Protein AF-A0A2G5DYJ2-F1 (afdb_monomer)

Solvent-accessible surface area (backbone atoms only — not comparable to full-atom values): 11790 Å² total; per-residue (Å²): 132,69,62,58,62,41,47,51,29,55,71,41,91,49,65,67,53,17,51,52,22,52,50,52,52,51,52,42,43,75,75,38,49,70,65,39,55,38,51,32,24,48,47,43,41,39,82,92,48,57,69,68,34,26,54,44,26,51,53,54,49,47,59,63,61,47,49,98,44,69,73,55,24,53,53,33,47,54,56,57,67,72,48,55,70,68,60,53,48,56,33,50,50,29,47,32,39,52,78,65,40,40,97,14,69,93,32,61,77,45,51,66,47,58,63,48,70,55,88,84,61,62,68,70,60,52,38,53,49,40,50,51,47,46,73,45,56,88,74,38,61,76,38,59,71,34,65,70,52,31,53,49,49,55,51,43,38,56,59,39,42,68,44,93,50,68,70,40,18,50,41,20,47,52,33,50,52,50,47,53,69,76,46,48,92,74,38,72,92,47,47,67,60,54,49,55,52,52,54,47,54,62,54,58,61,57,67,75,72,72,77,82,126

pLDDT: mean 78.53, std 16.19, range [35.56, 96.25]

Structure (mmCIF, N/CA/C/O backbone):
data_AF-A0A2G5DYJ2-F1
#
_entry.id   AF-A0A2G5DYJ2-F1
#
loop_
_atom_site.group_PDB
_atom_site.id
_atom_site.type_symbol
_atom_site.label_atom_id
_atom_site.label_alt_id
_atom_site.label_comp_id
_atom_site.label_asym_id
_atom_site.label_entity_id
_atom_site.label_seq_id
_atom_site.pdbx_PDB_ins_code
_atom_site.Cartn_x
_atom_site.Cartn_y
_atom_site.Cartn_z
_atom_site.occupancy
_atom_site.B_iso_or_equiv
_atom_site.auth_seq_id
_atom_site.auth_comp_id
_atom_site.auth_asym_id
_atom_site.auth_atom_id
_atom_site.pdbx_PDB_model_num
ATOM 1 N N . MET A 1 1 ? -30.186 -1.468 8.834 1.00 54.91 1 MET A N 1
ATOM 2 C CA . MET A 1 1 ? -29.644 -1.233 10.187 1.00 54.91 1 MET A CA 1
ATOM 3 C C . MET A 1 1 ? -28.462 -0.293 10.022 1.00 54.91 1 MET A C 1
ATOM 5 O O . MET A 1 1 ? -27.591 -0.609 9.223 1.00 54.91 1 MET A O 1
ATOM 9 N N . GLU A 1 2 ? -28.477 0.888 10.640 1.00 78.94 2 GLU A N 1
ATOM 10 C CA . GLU A 1 2 ? -27.395 1.865 10.456 1.00 78.94 2 GLU A CA 1
ATOM 11 C C . GLU A 1 2 ? -26.196 1.472 11.333 1.00 78.94 2 GLU A C 1
ATOM 13 O O . GLU A 1 2 ? -26.275 1.525 12.560 1.00 78.94 2 GLU A O 1
ATOM 18 N N . ILE A 1 3 ? -25.095 1.045 10.707 1.00 88.38 3 ILE A N 1
ATOM 19 C CA . ILE A 1 3 ? -23.886 0.599 11.418 1.00 88.38 3 ILE A CA 1
ATOM 20 C C . ILE A 1 3 ? -23.281 1.726 12.273 1.00 88.38 3 ILE A C 1
ATOM 22 O O . ILE A 1 3 ? -22.752 1.453 13.346 1.00 88.38 3 ILE A O 1
ATOM 26 N N . THR A 1 4 ? -23.447 2.988 11.859 1.00 90.56 4 THR A N 1
ATOM 27 C CA . THR A 1 4 ? -22.976 4.186 12.570 1.00 90.56 4 THR A CA 1
ATOM 28 C C . THR A 1 4 ? -23.447 4.210 14.025 1.00 90.56 4 THR A C 1
ATOM 30 O O . THR A 1 4 ? -22.627 4.296 14.935 1.00 90.56 4 THR A O 1
ATOM 33 N N . GLN A 1 5 ? -24.758 4.088 14.269 1.00 90.06 5 GLN A N 1
ATOM 34 C CA . GLN A 1 5 ? -25.313 4.165 15.626 1.00 90.06 5 GLN A CA 1
ATOM 35 C C . GLN A 1 5 ? -24.849 3.002 16.497 1.00 90.06 5 GLN A C 1
ATOM 37 O O . GLN A 1 5 ? -24.500 3.201 17.657 1.00 90.06 5 GLN A O 1
ATOM 42 N N . ILE A 1 6 ? -24.796 1.796 15.927 1.00 90.69 6 ILE A N 1
ATOM 43 C CA . ILE A 1 6 ? -24.342 0.605 16.647 1.00 90.69 6 ILE A CA 1
ATOM 44 C C . ILE A 1 6 ? -22.894 0.784 17.092 1.00 90.69 6 ILE A C 1
ATOM 46 O O . ILE A 1 6 ? -22.590 0.540 18.253 1.00 90.69 6 ILE A O 1
ATOM 50 N N . LEU A 1 7 ? -22.019 1.261 16.204 1.00 90.62 7 LEU A N 1
ATOM 51 C CA . LEU A 1 7 ? -20.622 1.523 16.539 1.00 90.62 7 LEU A CA 1
ATOM 52 C C . LEU A 1 7 ? -20.511 2.580 17.643 1.00 90.62 7 LEU A C 1
ATOM 54 O O . LEU A 1 7 ? -19.813 2.358 18.626 1.00 90.62 7 LEU A O 1
ATOM 58 N N . LEU A 1 8 ? -21.242 3.692 17.546 1.00 89.69 8 LEU A N 1
ATOM 59 C CA . LEU A 1 8 ? -21.217 4.724 18.588 1.00 89.69 8 LEU A CA 1
ATOM 60 C C . LEU A 1 8 ? -21.690 4.192 19.952 1.00 89.69 8 LEU A C 1
ATOM 62 O O . LEU A 1 8 ? -21.098 4.525 20.977 1.00 89.69 8 LEU A O 1
ATOM 66 N N . PHE A 1 9 ? -22.695 3.315 19.976 1.00 91.94 9 PHE A N 1
ATOM 67 C CA . PHE A 1 9 ? -23.196 2.709 21.211 1.00 91.94 9 PHE A CA 1
ATOM 68 C C . PHE A 1 9 ? -22.229 1.719 21.868 1.00 91.94 9 PHE A C 1
ATOM 70 O O . PHE A 1 9 ? -22.314 1.536 23.081 1.00 91.94 9 PHE A O 1
ATOM 77 N N . VAL A 1 10 ? -21.261 1.155 21.137 1.00 88.75 10 VAL A N 1
ATOM 78 C CA . VAL A 1 10 ? -20.180 0.344 21.739 1.00 88.75 10 VAL A CA 1
ATOM 79 C C . VAL A 1 10 ? -19.311 1.173 22.697 1.00 88.75 10 VAL A C 1
ATOM 81 O O . VAL A 1 10 ? -18.679 0.616 23.585 1.00 88.75 10 VAL A O 1
ATOM 84 N N . GLN A 1 11 ? -19.294 2.503 22.563 1.00 88.38 11 GLN A N 1
ATOM 85 C CA . GLN A 1 11 ? -18.575 3.405 23.475 1.00 88.38 11 GLN A CA 1
ATOM 86 C C . GLN A 1 11 ? -19.475 4.019 24.561 1.00 88.38 11 GLN A C 1
ATOM 88 O O . GLN A 1 11 ? -19.043 4.925 25.272 1.00 88.38 11 GLN A O 1
ATOM 93 N N . SER A 1 12 ? -20.729 3.571 24.686 1.00 90.69 12 SER A N 1
ATOM 94 C CA . SER A 1 12 ? -21.658 4.101 25.687 1.00 90.69 12 SER A CA 1
ATOM 95 C C . SER A 1 12 ? -21.143 3.874 27.111 1.00 90.69 12 SER A C 1
ATOM 97 O O . SER A 1 12 ? -20.649 2.799 27.437 1.00 90.69 12 SER A O 1
ATOM 99 N N . ALA A 1 13 ? -21.328 4.865 27.987 1.00 88.69 13 ALA A N 1
ATOM 100 C CA . ALA A 1 13 ? -21.082 4.709 29.423 1.00 88.69 13 ALA A CA 1
ATOM 101 C C . ALA A 1 13 ? -22.137 3.816 30.110 1.00 88.69 13 ALA A C 1
ATOM 103 O O . ALA A 1 13 ? -21.903 3.311 31.207 1.00 88.69 13 ALA A O 1
ATOM 104 N N . ASP A 1 14 ? -23.300 3.626 29.475 1.00 94.69 14 ASP A N 1
ATOM 105 C CA . ASP A 1 14 ? -24.326 2.685 29.926 1.00 94.69 14 ASP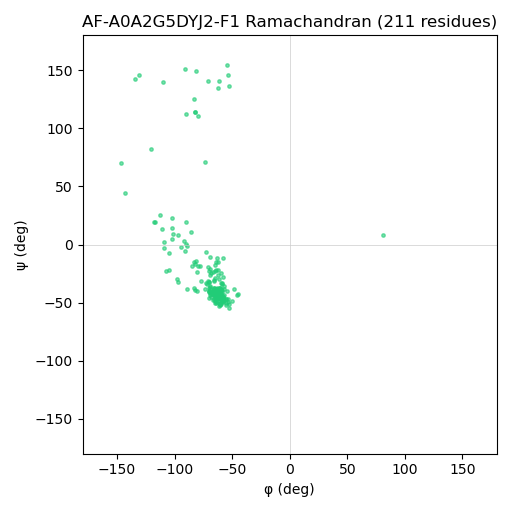 A CA 1
ATOM 106 C C . ASP A 1 14 ? -23.981 1.268 29.450 1.00 94.69 14 ASP A C 1
ATOM 108 O O . ASP A 1 14 ? -24.024 0.968 28.250 1.00 94.69 14 ASP A O 1
ATOM 112 N N . ALA A 1 15 ? -23.685 0.391 30.412 1.00 92.19 15 ALA A N 1
ATOM 113 C CA . ALA A 1 15 ? -23.312 -0.996 30.166 1.00 92.19 15 ALA A CA 1
ATOM 114 C C . ALA A 1 15 ? -24.387 -1.786 29.400 1.00 92.19 15 ALA A C 1
ATOM 116 O O . ALA A 1 15 ? -24.047 -2.633 28.578 1.00 92.19 15 ALA A O 1
ATOM 117 N N . ASN A 1 16 ? -25.678 -1.506 29.608 1.00 94.19 16 ASN A N 1
ATOM 118 C CA . ASN A 1 16 ? -26.748 -2.197 28.885 1.00 94.19 16 ASN A CA 1
ATOM 119 C C . ASN A 1 16 ? -26.752 -1.795 27.408 1.00 94.19 16 ASN A C 1
ATOM 121 O O . ASN A 1 16 ? -26.903 -2.643 26.530 1.00 94.19 16 ASN A O 1
ATOM 125 N N . VAL A 1 17 ? -26.553 -0.505 27.124 1.00 93.31 17 VAL A N 1
ATOM 126 C CA . VAL A 1 17 ? -26.465 0.012 25.750 1.00 93.31 17 VAL A CA 1
ATOM 127 C C . VAL A 1 17 ? -25.240 -0.561 25.039 1.00 93.31 17 VAL A 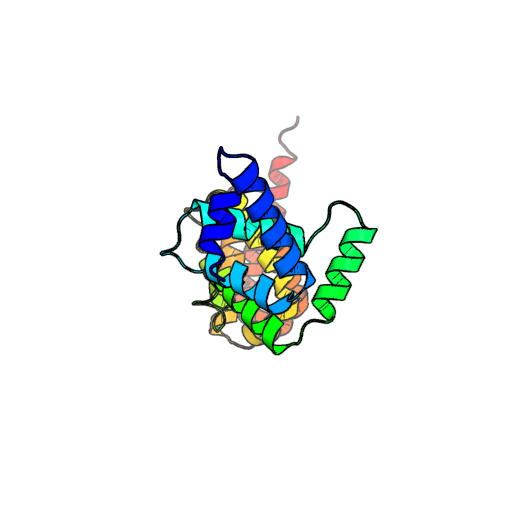C 1
ATOM 129 O O . VAL A 1 17 ? -25.365 -1.028 23.906 1.00 93.31 17 VAL A O 1
ATOM 132 N N . GLN A 1 18 ? -24.090 -0.605 25.718 1.00 92.38 18 GLN A N 1
ATOM 133 C CA . GLN A 1 18 ? -22.868 -1.203 25.184 1.00 92.38 18 GLN A CA 1
ATOM 134 C C . GLN A 1 18 ? -23.055 -2.694 24.863 1.00 92.38 18 GLN A C 1
ATOM 136 O O . GLN A 1 18 ? -22.781 -3.120 23.742 1.00 92.38 18 GLN A O 1
ATOM 141 N N . ILE A 1 19 ? -23.564 -3.489 25.810 1.00 92.62 19 ILE A N 1
ATOM 142 C CA . ILE A 1 19 ? -23.763 -4.937 25.626 1.00 92.62 19 ILE A CA 1
ATOM 143 C C . ILE A 1 19 ? -24.755 -5.217 24.491 1.00 92.62 19 ILE A C 1
ATOM 145 O O . ILE A 1 19 ? -24.530 -6.111 23.669 1.00 92.62 19 ILE A O 1
ATOM 149 N N . ASN A 1 20 ? -25.837 -4.439 24.404 1.00 93.75 20 ASN A N 1
ATOM 150 C CA . ASN A 1 20 ? -26.804 -4.556 23.315 1.00 93.75 20 ASN A CA 1
ATOM 151 C C . ASN A 1 20 ? -26.159 -4.233 21.959 1.00 93.75 20 ASN A C 1
ATOM 153 O O . ASN A 1 20 ? -26.385 -4.949 20.984 1.00 93.75 20 ASN A O 1
ATOM 157 N N . ALA A 1 21 ? -25.320 -3.196 21.891 1.00 92.06 21 ALA A N 1
ATOM 158 C CA . ALA A 1 21 ? -24.592 -2.841 20.678 1.00 92.06 21 ALA A CA 1
ATOM 159 C C . ALA A 1 21 ? -23.600 -3.936 20.253 1.00 92.06 21 ALA A C 1
ATOM 161 O O . ALA A 1 21 ? -23.599 -4.346 19.093 1.00 92.06 21 ALA A O 1
ATOM 162 N N . GLU A 1 22 ? -22.817 -4.476 21.188 1.00 91.50 22 GLU A N 1
ATOM 163 C CA . GLU A 1 22 ? -21.893 -5.588 20.929 1.00 91.50 22 GLU A CA 1
ATOM 164 C C . GLU A 1 22 ? -22.626 -6.853 20.455 1.00 91.50 22 GLU A C 1
ATOM 166 O O . GLU A 1 22 ? -22.159 -7.550 19.549 1.00 91.50 22 GLU A O 1
ATOM 171 N N . THR A 1 23 ? -23.799 -7.132 21.030 1.00 93.31 23 THR A N 1
ATOM 172 C CA . THR A 1 23 ? -24.655 -8.254 20.623 1.00 93.31 23 THR A CA 1
ATOM 173 C C . THR A 1 23 ? -25.177 -8.057 19.202 1.00 93.31 23 THR A C 1
ATOM 175 O O . THR A 1 23 ? -25.086 -8.975 18.387 1.00 93.31 23 THR A O 1
ATOM 178 N N . ASN A 1 24 ? -25.637 -6.850 18.866 1.00 92.56 24 ASN A N 1
ATOM 179 C CA . ASN A 1 24 ? -26.094 -6.518 17.517 1.00 92.56 24 ASN A CA 1
ATOM 180 C C . ASN A 1 24 ? -24.973 -6.649 16.474 1.00 92.56 24 ASN A C 1
ATOM 182 O O . ASN A 1 24 ? -25.227 -7.146 15.377 1.00 92.56 24 ASN A O 1
ATOM 186 N N . ILE A 1 25 ? -23.732 -6.261 16.809 1.00 92.38 25 ILE A N 1
ATOM 187 C CA . ILE A 1 25 ? -22.566 -6.453 15.927 1.00 92.38 25 ILE A CA 1
ATOM 188 C C . ILE A 1 25 ? -22.341 -7.938 15.647 1.00 92.38 25 ILE A C 1
ATOM 190 O O . ILE A 1 25 ? -22.246 -8.326 14.483 1.00 92.38 25 ILE A O 1
ATOM 194 N N . LYS A 1 26 ? -22.285 -8.770 16.696 1.00 91.25 26 LYS A N 1
ATOM 195 C CA . LYS A 1 26 ? -22.074 -10.219 16.547 1.00 91.25 26 LYS A CA 1
ATOM 196 C C . LYS A 1 26 ? -23.190 -10.865 15.737 1.00 91.25 26 LYS A C 1
ATOM 198 O O . LYS A 1 26 ? -22.919 -11.600 14.797 1.00 91.25 26 LYS A O 1
ATOM 203 N N . GLN A 1 27 ? -24.440 -10.525 16.042 1.00 92.62 27 GLN A N 1
ATOM 204 C CA . GLN A 1 27 ? -25.587 -11.051 15.316 1.00 92.62 27 GLN A CA 1
ATOM 205 C C . GLN A 1 27 ? -25.543 -10.667 13.830 1.00 92.62 27 GLN A C 1
ATOM 207 O O . GLN A 1 27 ? -25.817 -11.508 12.975 1.00 92.62 27 GLN A O 1
ATOM 212 N N . PHE A 1 28 ? -25.186 -9.422 13.503 1.00 92.50 28 PHE A N 1
ATOM 213 C CA . PHE A 1 28 ? -25.090 -8.994 12.109 1.00 92.50 28 PHE A CA 1
ATOM 214 C C . PHE A 1 28 ? -23.953 -9.719 11.372 1.00 92.50 28 PHE A C 1
ATOM 216 O O . PHE A 1 28 ? -24.158 -10.192 10.253 1.00 92.50 28 PHE A O 1
ATOM 223 N N . GLN A 1 29 ? -22.797 -9.873 12.023 1.00 90.38 29 GLN A N 1
ATOM 224 C CA . GLN A 1 29 ? -21.666 -10.635 11.497 1.00 90.38 29 GLN A CA 1
ATOM 225 C C . GLN A 1 29 ? -22.041 -12.097 11.207 1.00 90.38 29 GLN A C 1
ATOM 227 O O . GLN A 1 29 ? -21.766 -12.590 10.114 1.00 90.38 29 GLN A O 1
ATOM 232 N N . ASP A 1 30 ? -22.685 -12.771 12.162 1.00 88.62 30 ASP A N 1
ATOM 233 C CA . ASP A 1 30 ? -23.007 -14.199 12.073 1.00 88.62 30 ASP A CA 1
ATOM 234 C C . ASP A 1 30 ? -24.123 -14.487 11.058 1.00 88.62 30 ASP A C 1
ATOM 236 O O . ASP A 1 30 ? -24.109 -15.522 10.392 1.00 88.62 30 ASP A O 1
ATOM 240 N N . GLN A 1 31 ? -25.091 -13.574 10.915 1.00 88.31 31 GLN A N 1
ATOM 241 C CA . GLN A 1 31 ? -26.217 -13.748 9.994 1.00 88.31 31 GLN A CA 1
ATOM 242 C C . GLN A 1 31 ? -25.876 -13.351 8.557 1.00 88.31 31 GLN A C 1
ATOM 244 O O . GLN A 1 31 ? -26.369 -13.974 7.621 1.00 88.31 31 GLN A O 1
ATOM 249 N N . ASN A 1 32 ? -25.086 -12.290 8.367 1.00 86.50 32 ASN A N 1
ATOM 250 C CA . ASN A 1 32 ? -24.889 -11.664 7.060 1.00 86.50 32 ASN A CA 1
ATOM 251 C C . ASN A 1 32 ? -23.469 -11.101 6.916 1.00 86.50 32 ASN A C 1
ATOM 253 O O . ASN A 1 32 ? -23.271 -9.887 6.838 1.00 86.50 32 ASN A O 1
ATOM 257 N N . LEU A 1 33 ? -22.479 -11.990 6.824 1.00 87.69 33 LEU A N 1
ATOM 258 C CA . LEU A 1 33 ? -21.067 -11.607 6.783 1.00 87.69 33 LEU A CA 1
ATOM 259 C C . LEU A 1 33 ? -20.693 -10.661 5.613 1.00 87.69 33 LEU A C 1
ATOM 261 O O . LEU A 1 33 ? -20.024 -9.658 5.869 1.00 87.69 33 LEU A O 1
ATOM 265 N N . PRO A 1 34 ? -21.122 -10.878 4.346 1.00 89.06 34 PRO A N 1
ATOM 266 C CA . PRO A 1 34 ? -20.773 -9.949 3.266 1.00 89.06 34 PRO A CA 1
ATOM 267 C C . PRO A 1 34 ? -21.415 -8.556 3.416 1.00 89.06 34 PRO A C 1
ATOM 269 O O . PRO A 1 34 ? -20.680 -7.569 3.333 1.00 89.06 34 PRO A O 1
ATOM 272 N N . PRO A 1 35 ? -22.731 -8.419 3.698 1.00 91.00 35 PRO A N 1
ATOM 273 C CA . PRO A 1 35 ? -23.326 -7.116 4.007 1.00 91.00 35 PRO A CA 1
ATOM 274 C C . PRO A 1 35 ? -22.716 -6.437 5.239 1.00 91.00 35 PRO A C 1
ATOM 276 O O . PRO A 1 35 ? -22.602 -5.210 5.259 1.00 91.00 35 PRO A O 1
ATOM 279 N N . PHE A 1 36 ? -22.299 -7.209 6.246 1.00 92.56 36 PHE A N 1
ATOM 280 C CA . PHE A 1 36 ? -21.601 -6.696 7.423 1.00 92.56 36 PHE A CA 1
ATOM 281 C C . PHE A 1 36 ? -20.266 -6.037 7.044 1.00 92.56 36 PHE A C 1
ATOM 283 O O . PHE A 1 36 ? -20.061 -4.858 7.339 1.00 92.56 36 PHE A O 1
ATOM 290 N N . HIS A 1 37 ? -19.398 -6.742 6.308 1.00 88.62 37 HIS A N 1
ATOM 291 C CA . HIS A 1 37 ? -18.131 -6.183 5.820 1.00 88.62 37 HIS A CA 1
ATOM 292 C C . HIS A 1 37 ? -18.340 -4.971 4.904 1.00 88.62 37 HIS A C 1
ATOM 294 O O . HIS A 1 37 ? -17.628 -3.973 5.032 1.00 88.62 37 HIS A O 1
ATOM 300 N N . TYR A 1 38 ? -19.332 -5.026 4.010 1.00 89.56 38 TYR A N 1
ATOM 301 C CA . TYR A 1 38 ? -19.687 -3.897 3.151 1.00 89.56 38 TYR A CA 1
ATOM 302 C C . TYR A 1 38 ? -20.100 -2.670 3.971 1.00 89.56 38 TYR A C 1
ATOM 304 O O . TYR A 1 38 ? -19.563 -1.587 3.756 1.00 89.56 38 TYR A O 1
ATOM 312 N N . SER A 1 39 ? -20.981 -2.838 4.962 1.00 92.25 39 SER A N 1
ATOM 313 C CA . SER A 1 39 ? -21.455 -1.730 5.804 1.00 92.25 39 SER A CA 1
ATOM 314 C C . SER A 1 39 ? -20.311 -1.061 6.566 1.00 92.25 39 SER A C 1
ATOM 316 O O . SER A 1 39 ? -20.234 0.165 6.601 1.00 92.25 39 SER A O 1
ATOM 318 N N . LEU A 1 40 ? -19.391 -1.853 7.129 1.00 90.19 40 LEU A N 1
ATOM 319 C CA . LEU A 1 40 ? -18.202 -1.326 7.805 1.00 90.19 40 LEU A CA 1
ATOM 320 C C . LEU A 1 40 ? -17.275 -0.578 6.839 1.00 90.19 40 LEU A C 1
ATOM 322 O O . LEU A 1 40 ? -16.718 0.454 7.200 1.00 90.19 40 LEU A O 1
ATOM 326 N N . SER A 1 41 ? -17.133 -1.075 5.609 1.00 86.50 41 SER A N 1
ATOM 327 C CA . SER A 1 41 ? -16.282 -0.453 4.589 1.00 86.50 41 SER A CA 1
ATOM 328 C C . SER A 1 41 ? -16.869 0.871 4.089 1.00 86.50 41 SER A C 1
ATOM 330 O O . SER A 1 41 ? -16.136 1.846 3.946 1.00 86.50 41 SER A O 1
ATOM 332 N N . VAL A 1 42 ? -18.193 0.945 3.894 1.00 87.81 42 VAL A N 1
ATOM 333 C CA . VAL A 1 42 ? -18.896 2.200 3.571 1.00 87.81 42 VAL A CA 1
ATOM 334 C C . VAL A 1 42 ? -18.705 3.223 4.686 1.00 87.81 42 VAL A C 1
ATOM 336 O O . VAL A 1 42 ? -18.298 4.348 4.399 1.00 87.81 42 VAL A O 1
ATOM 339 N N . GLU A 1 43 ? -18.949 2.830 5.941 1.00 89.75 43 GLU A N 1
ATOM 340 C CA . GLU A 1 43 ? -18.779 3.705 7.107 1.00 89.75 43 GLU A CA 1
ATOM 341 C C . GLU A 1 43 ? -17.367 4.287 7.156 1.00 89.75 43 GLU A C 1
ATOM 343 O O . GLU A 1 43 ? -17.201 5.491 7.314 1.00 89.75 43 GLU A O 1
ATOM 348 N N . LEU A 1 44 ? -16.356 3.440 6.957 1.00 82.81 44 LEU A N 1
ATOM 349 C CA . LEU A 1 44 ? -14.952 3.825 6.998 1.00 82.81 44 LEU A CA 1
ATOM 350 C C . LEU A 1 44 ? -14.571 4.811 5.871 1.00 82.81 44 LEU A C 1
ATOM 352 O O . LEU A 1 44 ? -13.837 5.775 6.123 1.00 82.81 44 LEU A O 1
ATOM 356 N N . SER A 1 45 ? -15.104 4.586 4.664 1.00 79.94 45 SER A N 1
ATOM 357 C CA . SER A 1 45 ? -14.804 5.355 3.443 1.00 79.94 45 SER A CA 1
ATOM 358 C C . SER A 1 45 ? -15.555 6.681 3.303 1.00 79.94 45 SER A C 1
ATOM 360 O O . SER A 1 45 ? -15.191 7.496 2.462 1.00 79.94 45 SER A O 1
ATOM 362 N N . THR A 1 46 ? -16.602 6.908 4.099 1.00 82.62 46 THR A N 1
ATOM 363 C CA . THR A 1 46 ? -17.436 8.114 3.994 1.00 82.62 46 THR A CA 1
ATOM 364 C C . THR A 1 46 ? -16.880 9.213 4.895 1.00 82.62 46 THR A C 1
ATOM 366 O O . THR A 1 46 ? -16.931 9.099 6.119 1.00 82.62 46 THR A O 1
ATOM 369 N N . GLU A 1 47 ? -16.357 10.290 4.308 1.00 75.50 47 GLU A N 1
ATOM 370 C CA . GLU A 1 47 ? -15.695 11.368 5.060 1.00 75.50 47 GLU A CA 1
ATOM 371 C C . GLU A 1 47 ? -16.640 12.144 5.984 1.00 75.50 47 GLU A C 1
ATOM 373 O O . GLU A 1 47 ? -16.225 12.540 7.072 1.00 75.50 47 GLU A O 1
ATOM 378 N N . ASP A 1 48 ? -17.916 12.256 5.606 1.00 81.69 48 ASP A N 1
ATOM 379 C CA . ASP A 1 48 ? -18.961 12.938 6.382 1.00 81.69 48 ASP A CA 1
ATOM 380 C C . ASP A 1 48 ? -19.407 12.166 7.640 1.00 81.69 48 ASP A C 1
ATOM 382 O O . ASP A 1 48 ? -20.217 12.658 8.431 1.00 81.69 48 ASP A O 1
ATOM 386 N N . LYS A 1 49 ? -18.921 10.933 7.841 1.00 83.69 49 LYS A N 1
ATOM 387 C CA . LYS A 1 49 ? -19.249 10.132 9.028 1.00 83.69 49 LYS A CA 1
ATOM 388 C C . LYS A 1 49 ? -18.389 10.535 10.235 1.00 83.69 49 LYS A C 1
ATOM 390 O O . LYS A 1 49 ? -17.228 10.917 10.070 1.00 83.69 49 LYS A O 1
ATOM 395 N N . PRO A 1 50 ? -18.912 10.406 11.471 1.00 84.81 50 PRO A N 1
ATOM 396 C CA . PRO A 1 50 ? -18.157 10.717 12.682 1.00 84.81 50 PRO A CA 1
ATOM 397 C C . PRO A 1 50 ? -16.805 9.994 12.745 1.00 84.81 50 PRO A C 1
ATOM 399 O O . PRO A 1 50 ? -16.712 8.790 12.511 1.00 84.81 50 PRO A O 1
ATOM 402 N N . ILE A 1 51 ? -15.752 10.711 13.146 1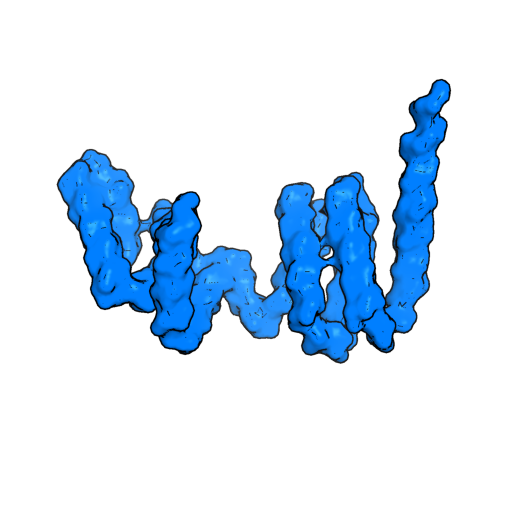.00 79.69 51 ILE A N 1
ATOM 403 C CA . ILE A 1 51 ? -14.391 10.152 13.263 1.00 79.69 51 ILE A CA 1
ATOM 404 C C . ILE A 1 51 ? -14.381 8.900 14.153 1.00 79.69 51 ILE A C 1
ATOM 406 O O . ILE A 1 51 ? -13.730 7.904 13.837 1.00 79.69 51 ILE A O 1
ATOM 410 N N . GLU A 1 52 ? -15.151 8.921 15.242 1.00 81.62 52 GLU A N 1
ATOM 411 C CA . GLU A 1 52 ? -15.241 7.798 16.173 1.00 81.62 52 GLU A CA 1
ATOM 412 C C . GLU A 1 52 ? -15.910 6.560 15.570 1.00 81.62 52 GLU A C 1
ATOM 414 O O . GLU A 1 52 ? -15.423 5.447 15.783 1.00 81.62 52 GLU A O 1
ATOM 419 N N . SER A 1 53 ? -16.982 6.719 14.785 1.00 86.00 53 SER A N 1
ATOM 420 C CA . SER A 1 53 ? -17.627 5.576 14.128 1.00 86.00 53 SER A CA 1
ATOM 421 C C . SER A 1 53 ? -16.731 5.000 13.034 1.00 86.00 53 SER A C 1
ATOM 423 O O . SER A 1 53 ? -16.586 3.783 12.958 1.00 86.00 53 SER A O 1
ATOM 425 N N . ARG A 1 54 ? -16.024 5.848 12.275 1.00 84.62 54 ARG A N 1
ATOM 426 C CA . ARG A 1 54 ? -15.006 5.421 11.298 1.00 84.62 54 ARG A CA 1
ATOM 427 C C . ARG A 1 54 ? -13.882 4.624 11.962 1.00 84.62 54 ARG A C 1
ATOM 429 O O . ARG A 1 54 ? -13.553 3.523 11.518 1.00 84.62 54 ARG A O 1
ATOM 436 N N . ARG A 1 55 ? -13.325 5.129 13.068 1.00 82.00 55 ARG A N 1
ATOM 437 C CA . ARG A 1 55 ? -12.263 4.448 13.831 1.00 82.00 55 ARG A CA 1
ATOM 438 C C . ARG A 1 55 ? -12.710 3.066 14.304 1.00 82.00 55 ARG A C 1
ATOM 440 O O . ARG A 1 55 ? -11.984 2.086 14.131 1.00 82.00 55 ARG A O 1
ATOM 447 N N . LEU A 1 56 ? -13.910 2.975 14.872 1.00 82.81 56 LEU A N 1
ATOM 448 C CA . LEU A 1 56 ? -14.471 1.704 15.316 1.00 82.81 56 LEU A CA 1
ATOM 449 C C . LEU A 1 56 ? -14.772 0.758 14.156 1.00 82.81 56 LEU A C 1
ATOM 451 O O . LEU A 1 56 ? -14.480 -0.430 14.275 1.00 82.81 56 LEU A O 1
ATOM 455 N N . ALA A 1 57 ? -15.296 1.263 13.036 1.00 85.44 57 ALA A N 1
ATOM 456 C CA . ALA A 1 57 ? -15.545 0.458 11.846 1.00 85.44 57 ALA A CA 1
ATOM 457 C C . ALA A 1 57 ? -14.257 -0.226 11.370 1.00 85.44 57 ALA A C 1
ATOM 459 O O . ALA A 1 57 ? -14.260 -1.429 11.116 1.00 85.44 57 ALA A O 1
ATOM 460 N N . GLY A 1 58 ? -13.136 0.504 11.353 1.00 81.50 58 GLY A N 1
ATOM 461 C CA . GLY A 1 58 ? -11.822 -0.045 11.015 1.00 81.50 58 GLY A CA 1
ATOM 462 C C . GLY A 1 58 ? -11.342 -1.119 11.997 1.00 81.50 58 GLY A C 1
ATOM 463 O O . GLY A 1 58 ? -10.837 -2.160 11.579 1.00 81.50 58 GLY A O 1
ATOM 464 N N . ILE A 1 59 ? -11.537 -0.915 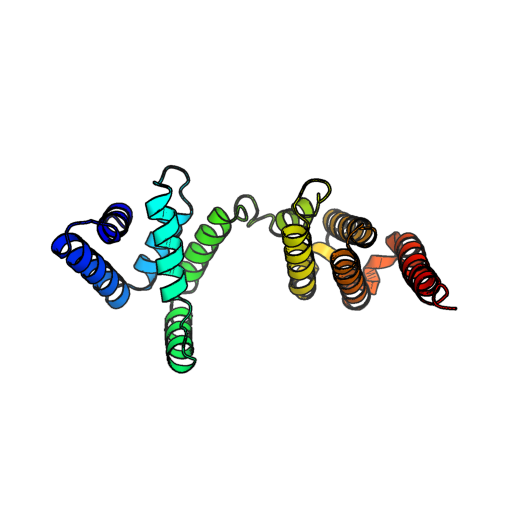13.304 1.00 83.25 59 ILE A N 1
ATOM 465 C CA . ILE A 1 59 ? -11.172 -1.904 14.333 1.00 83.25 59 ILE A CA 1
ATOM 466 C C . ILE A 1 59 ? -12.012 -3.178 14.196 1.00 83.25 59 ILE A C 1
ATOM 468 O O . ILE A 1 59 ? -11.461 -4.280 14.197 1.00 83.25 59 ILE A O 1
ATOM 472 N N . VAL A 1 60 ? -13.334 -3.036 14.074 1.00 88.50 60 VAL A N 1
ATOM 473 C CA . VAL A 1 60 ? -14.269 -4.161 13.951 1.00 88.50 60 VAL A CA 1
ATOM 474 C C . VAL A 1 60 ? -13.993 -4.935 12.666 1.00 88.50 60 VAL A C 1
ATOM 476 O O . VAL A 1 60 ? -13.861 -6.157 12.712 1.00 88.50 60 VAL A O 1
ATOM 479 N N . LEU A 1 61 ? -13.806 -4.232 11.547 1.00 87.19 61 LEU A N 1
ATOM 480 C CA . LEU A 1 61 ? -13.477 -4.853 10.271 1.00 87.19 61 LEU A CA 1
ATOM 481 C C . LEU A 1 61 ? -12.143 -5.604 10.342 1.00 87.19 61 LEU A C 1
ATOM 483 O O . LEU A 1 61 ? -12.075 -6.767 9.947 1.00 87.19 61 LEU A O 1
ATOM 487 N N . LYS A 1 62 ? -11.097 -5.003 10.925 1.00 84.69 62 LYS A N 1
ATOM 488 C CA . LYS A 1 62 ? -9.806 -5.680 11.118 1.00 84.69 62 LYS A CA 1
ATOM 489 C C . LYS A 1 62 ? -9.963 -6.965 11.930 1.00 84.69 62 LYS A C 1
ATOM 491 O O . LYS A 1 62 ? -9.464 -8.007 11.524 1.00 84.69 62 LYS A O 1
ATOM 496 N N . ASN A 1 63 ? -10.684 -6.906 13.048 1.00 86.56 63 ASN A N 1
ATOM 497 C CA . ASN A 1 63 ? -10.910 -8.065 13.914 1.00 86.56 63 ASN A CA 1
ATOM 498 C C . ASN A 1 63 ? -11.775 -9.151 13.248 1.00 86.56 63 ASN A C 1
ATOM 500 O O . ASN A 1 63 ? -11.706 -10.315 13.638 1.00 86.56 63 ASN A O 1
ATOM 504 N N . SER A 1 64 ? -12.595 -8.780 12.260 1.00 85.00 64 SER A N 1
ATOM 505 C CA . SER A 1 64 ? -13.372 -9.732 11.458 1.00 85.00 64 SER A CA 1
ATOM 506 C C . SER A 1 64 ? -12.556 -10.420 10.357 1.00 85.00 64 SER A C 1
ATOM 508 O O . SER A 1 64 ? -12.956 -11.480 9.891 1.00 85.00 64 SER A O 1
ATOM 510 N N . LEU A 1 65 ? -11.398 -9.866 9.977 1.00 80.75 65 LEU A N 1
ATOM 511 C CA . LEU A 1 65 ? -10.525 -10.399 8.921 1.00 80.75 65 LEU A CA 1
ATOM 512 C C . LEU A 1 65 ? -9.239 -11.043 9.462 1.00 80.75 65 LEU A C 1
ATOM 514 O O . LEU A 1 65 ? -8.641 -11.880 8.788 1.00 80.75 65 LEU A O 1
ATOM 518 N N . ASP A 1 66 ? -8.808 -10.673 10.669 1.00 77.44 66 ASP A N 1
ATOM 519 C CA . ASP A 1 66 ? -7.576 -11.155 11.293 1.00 77.44 66 ASP A CA 1
ATOM 520 C C . ASP A 1 66 ? -7.808 -11.544 12.759 1.00 77.44 66 ASP A C 1
ATOM 522 O O . ASP A 1 66 ? -8.563 -10.908 13.496 1.00 77.44 66 ASP A O 1
ATOM 526 N N . GLY A 1 67 ? -7.145 -12.614 13.198 1.00 75.38 67 GLY A N 1
ATOM 527 C CA . GLY A 1 67 ? -7.286 -13.166 14.543 1.00 75.38 67 GLY A CA 1
ATOM 528 C C . GLY A 1 67 ? -5.928 -13.399 15.196 1.00 75.38 67 GLY A C 1
ATOM 529 O O . GLY A 1 67 ? -4.975 -13.793 14.533 1.00 75.38 67 GLY A O 1
ATOM 530 N N . LYS A 1 68 ? -5.845 -13.217 16.522 1.00 72.88 68 LYS A N 1
ATOM 531 C CA . LYS A 1 68 ? -4.596 -13.414 17.289 1.00 72.88 68 LYS A CA 1
ATOM 532 C C . LYS A 1 68 ? -4.061 -14.854 17.249 1.00 72.88 68 LYS A C 1
ATOM 534 O O . LYS A 1 68 ? -2.867 -15.062 17.426 1.00 72.88 68 LYS A O 1
ATOM 539 N N . HIS A 1 69 ? -4.934 -15.841 17.050 1.00 75.06 69 HIS A N 1
ATOM 540 C CA . HIS A 1 69 ? -4.579 -17.261 17.024 1.00 75.06 69 HIS A CA 1
ATOM 541 C C . HIS A 1 69 ? -4.696 -17.828 15.607 1.00 75.06 69 HIS A C 1
ATOM 543 O O . HIS A 1 69 ? -5.678 -17.554 14.917 1.00 75.06 69 HIS A O 1
ATOM 549 N N . ILE A 1 70 ? -3.740 -18.680 15.219 1.00 76.31 70 ILE A N 1
ATOM 550 C CA . ILE A 1 70 ? -3.643 -19.290 13.879 1.00 76.31 70 ILE A CA 1
ATOM 551 C C . ILE A 1 70 ? -4.950 -19.990 13.483 1.00 76.31 70 ILE A C 1
ATOM 553 O O . ILE A 1 70 ? -5.511 -19.681 12.438 1.00 76.31 70 ILE A O 1
ATOM 557 N N . ALA A 1 71 ? -5.504 -20.830 14.363 1.00 78.94 71 ALA A N 1
ATOM 558 C CA . ALA A 1 71 ? -6.748 -21.554 14.089 1.00 78.94 71 ALA A CA 1
ATOM 559 C C . ALA A 1 71 ? -7.944 -20.619 13.820 1.00 78.94 71 ALA A C 1
ATOM 561 O O . ALA A 1 71 ? -8.765 -20.875 12.941 1.00 78.94 71 ALA A O 1
ATOM 562 N N . ARG A 1 72 ? -8.038 -19.495 14.545 1.00 80.00 72 ARG A N 1
ATOM 563 C CA . ARG A 1 72 ? -9.091 -18.498 14.307 1.00 80.00 72 ARG A CA 1
ATOM 564 C C . ARG A 1 72 ? -8.861 -17.768 12.986 1.00 80.00 72 ARG A C 1
ATOM 566 O O . ARG A 1 72 ? -9.817 -17.525 12.261 1.00 80.00 72 ARG A O 1
ATOM 573 N N . LYS A 1 73 ? -7.609 -17.441 12.666 1.00 74.50 73 LYS A N 1
ATOM 574 C CA . LYS A 1 73 ? -7.232 -16.791 11.409 1.00 74.50 73 LYS A CA 1
ATOM 575 C C . LYS A 1 73 ? -7.571 -17.658 10.195 1.00 74.50 73 LYS A C 1
ATOM 577 O O . LYS A 1 73 ? -8.167 -17.154 9.252 1.00 74.50 73 LYS A O 1
ATOM 582 N N . GLU A 1 74 ? -7.276 -18.955 10.239 1.00 79.06 74 GLU A N 1
ATOM 583 C CA . GLU A 1 74 ? -7.642 -19.896 9.172 1.00 79.06 74 GLU A CA 1
ATOM 584 C C . GLU A 1 74 ? -9.158 -19.950 8.948 1.00 79.06 74 GLU A C 1
ATOM 586 O O . GLU A 1 74 ? -9.610 -19.883 7.806 1.00 79.06 74 GLU A O 1
ATOM 591 N N . GLN A 1 75 ? -9.955 -19.984 10.022 1.00 82.94 75 GLN A N 1
ATOM 592 C CA . GLN A 1 75 ? -11.418 -19.930 9.919 1.00 82.94 75 GLN A CA 1
ATOM 593 C C . GLN A 1 75 ? -11.910 -18.644 9.241 1.00 82.94 75 GLN A C 1
ATOM 595 O O . GLN A 1 75 ? -12.757 -18.711 8.352 1.00 82.94 75 GLN A O 1
ATOM 600 N N . LEU A 1 76 ? -11.375 -17.483 9.633 1.00 80.12 76 LEU A N 1
ATOM 601 C CA . LEU A 1 76 ? -11.747 -16.192 9.043 1.00 80.12 76 LEU A CA 1
ATOM 602 C C . LEU A 1 76 ? -11.353 -16.112 7.559 1.00 80.12 76 LEU A C 1
ATOM 604 O O . LEU A 1 76 ? -12.128 -15.621 6.740 1.00 80.12 76 LEU A O 1
ATOM 608 N N . ILE A 1 77 ? -10.191 -16.662 7.190 1.00 78.94 77 ILE A N 1
ATOM 609 C CA . ILE A 1 77 ? -9.750 -16.754 5.791 1.00 78.94 77 ILE A CA 1
ATOM 610 C C . ILE A 1 77 ? -10.718 -17.616 4.976 1.00 78.94 77 ILE A C 1
ATOM 612 O O . ILE A 1 77 ? -11.126 -17.201 3.895 1.00 78.94 77 ILE A O 1
ATOM 616 N N . GLN A 1 78 ? -11.123 -18.784 5.483 1.00 83.00 78 GLN A N 1
ATOM 617 C CA . GLN A 1 78 ? -12.079 -19.649 4.782 1.00 83.00 78 GLN A CA 1
ATOM 618 C C . GLN A 1 78 ? -13.440 -18.967 4.599 1.00 83.00 78 GLN A C 1
ATOM 620 O O . GLN A 1 78 ? -14.016 -19.012 3.511 1.00 83.00 78 GLN A O 1
ATOM 625 N N . GLN A 1 79 ? -13.921 -18.263 5.628 1.00 85.00 79 GLN A N 1
ATOM 626 C CA . GLN A 1 79 ? -15.148 -17.469 5.541 1.00 85.00 79 GLN A CA 1
ATOM 627 C C . GLN A 1 79 ? -15.042 -16.365 4.482 1.00 85.00 79 GLN A C 1
ATOM 629 O O . GLN A 1 79 ? -15.964 -16.193 3.688 1.00 85.00 79 GLN A O 1
AT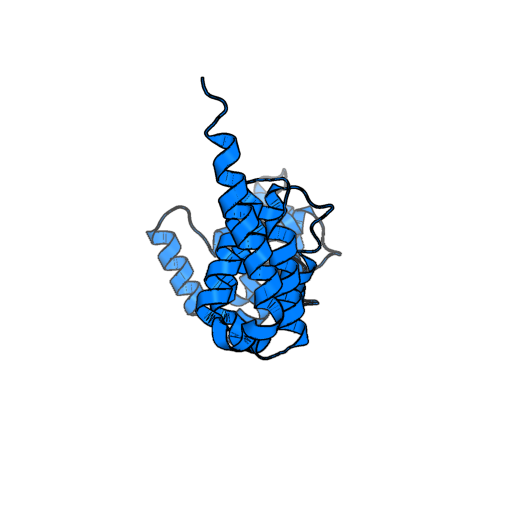OM 634 N N . TRP A 1 80 ? -13.912 -15.655 4.421 1.00 80.69 80 TRP A N 1
ATOM 635 C CA . TRP A 1 80 ? -13.662 -14.618 3.419 1.00 80.69 80 TRP A CA 1
ATOM 636 C C . TRP A 1 80 ? -13.560 -15.180 1.996 1.00 80.69 80 TRP A C 1
ATOM 638 O O . TRP A 1 80 ? -14.138 -14.621 1.065 1.00 80.69 80 TRP A O 1
ATOM 648 N N . VAL A 1 81 ? -12.859 -16.302 1.805 1.00 81.25 81 VAL A N 1
ATOM 649 C CA . VAL A 1 81 ? -12.735 -16.967 0.496 1.00 81.25 81 VAL A CA 1
ATOM 650 C C . VAL A 1 81 ? -14.110 -17.358 -0.048 1.00 81.25 81 VAL A C 1
ATOM 652 O O . VAL A 1 81 ? -14.350 -17.156 -1.240 1.00 81.25 81 VAL A O 1
ATOM 655 N N . GLY A 1 82 ? -15.012 -17.818 0.826 1.00 82.19 82 GLY A N 1
ATOM 656 C CA . GLY A 1 82 ? -16.387 -18.191 0.488 1.00 82.19 82 GLY A CA 1
ATOM 657 C C . GLY A 1 82 ? -17.316 -17.033 0.102 1.00 82.19 82 GLY A C 1
ATOM 658 O O . GLY A 1 82 ? -18.408 -17.287 -0.400 1.00 82.19 82 GLY A O 1
ATOM 659 N N . ILE A 1 83 ? -16.913 -15.772 0.295 1.00 84.19 83 ILE A N 1
ATOM 660 C CA . ILE A 1 83 ? -17.687 -14.614 -0.172 1.00 84.19 83 ILE A CA 1
ATOM 661 C C . ILE A 1 83 ? -17.619 -14.535 -1.701 1.00 84.19 83 ILE A C 1
ATOM 663 O O . ILE A 1 83 ? -16.559 -14.754 -2.296 1.00 84.19 83 ILE A O 1
ATOM 667 N N . ASP A 1 84 ? -18.738 -14.176 -2.332 1.00 84.06 84 ASP A N 1
ATOM 668 C CA . ASP A 1 84 ? -18.819 -13.960 -3.776 1.00 84.06 84 ASP A CA 1
ATOM 669 C C . ASP A 1 84 ? -17.768 -12.951 -4.285 1.00 84.06 84 ASP A C 1
ATOM 671 O O . ASP A 1 84 ? -17.395 -11.991 -3.602 1.00 84.06 84 ASP A O 1
ATOM 675 N N . ALA A 1 85 ? -17.276 -13.171 -5.504 1.00 76.56 85 ALA A N 1
ATOM 676 C CA . ALA A 1 85 ? -16.231 -12.347 -6.101 1.00 76.56 85 ALA A CA 1
ATOM 677 C C . ALA A 1 85 ? -16.653 -10.877 -6.265 1.00 76.56 85 ALA A C 1
ATOM 679 O O . ALA A 1 85 ? -15.843 -9.989 -5.989 1.00 76.56 85 ALA A O 1
ATOM 680 N N . SER A 1 86 ? -17.910 -10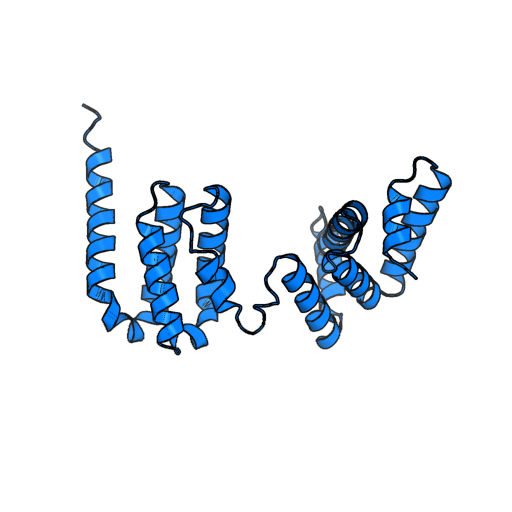.609 -6.640 1.00 79.69 86 SER A N 1
ATOM 681 C CA . SER A 1 86 ? -18.416 -9.242 -6.820 1.00 79.69 86 SER A CA 1
ATOM 682 C C . SER A 1 86 ? -18.506 -8.490 -5.490 1.00 79.69 86 SER A C 1
ATOM 684 O O . SER A 1 86 ? -18.054 -7.351 -5.382 1.00 79.69 86 SER A O 1
ATOM 686 N N . ALA A 1 87 ? -18.983 -9.159 -4.435 1.00 75.69 87 ALA A N 1
ATOM 687 C CA . ALA A 1 87 ? -19.038 -8.595 -3.091 1.00 75.69 87 ALA A CA 1
ATOM 688 C C . ALA A 1 87 ? -17.631 -8.296 -2.551 1.00 75.69 87 ALA A C 1
ATOM 690 O O . ALA A 1 87 ? -17.397 -7.216 -2.007 1.00 75.69 87 ALA A O 1
ATOM 691 N N . LYS A 1 88 ? -16.670 -9.208 -2.762 1.00 79.75 88 LYS A N 1
ATOM 692 C CA . LYS A 1 88 ? -15.260 -8.966 -2.418 1.00 79.75 88 LYS A CA 1
ATOM 693 C C . LYS A 1 88 ? -14.677 -7.781 -3.184 1.00 79.75 88 LYS A C 1
ATOM 695 O O . LYS A 1 88 ? -13.926 -7.020 -2.582 1.00 79.75 88 LYS A O 1
ATOM 700 N N . SER A 1 89 ? -15.004 -7.622 -4.469 1.00 73.50 89 SER A N 1
ATOM 701 C CA . SER A 1 89 ? -14.555 -6.474 -5.270 1.00 73.50 89 SER A CA 1
ATOM 702 C C . SER A 1 89 ? -15.069 -5.162 -4.683 1.00 73.50 89 SER A C 1
ATOM 704 O O . SER A 1 89 ? -14.269 -4.306 -4.330 1.00 73.50 89 SER A O 1
ATOM 706 N N . ASN A 1 90 ? -16.378 -5.059 -4.444 1.00 74.38 90 ASN A N 1
ATOM 707 C CA . ASN A 1 90 ? -16.994 -3.853 -3.886 1.00 74.38 90 ASN A CA 1
ATOM 708 C C . ASN A 1 90 ? -16.428 -3.481 -2.505 1.00 74.38 90 ASN A C 1
ATOM 710 O O . ASN A 1 90 ? -16.231 -2.307 -2.202 1.00 74.38 90 ASN A O 1
ATOM 714 N N . ILE A 1 91 ? -16.164 -4.478 -1.651 1.00 77.44 91 ILE A N 1
ATOM 715 C CA . ILE A 1 91 ? -15.543 -4.254 -0.339 1.00 77.44 91 ILE A CA 1
ATOM 716 C C . ILE A 1 91 ? -14.113 -3.731 -0.508 1.00 77.44 91 ILE A C 1
ATOM 718 O O . ILE A 1 91 ? -13.747 -2.749 0.134 1.00 77.44 91 ILE A O 1
ATOM 722 N N . LYS A 1 92 ? -13.312 -4.350 -1.384 1.00 71.88 92 LYS A N 1
ATOM 723 C CA . LYS A 1 92 ? -11.949 -3.884 -1.679 1.00 71.88 92 LYS A CA 1
ATOM 724 C C . LYS A 1 92 ? -11.959 -2.446 -2.192 1.00 71.88 92 LYS A C 1
ATOM 726 O O . LYS A 1 92 ? -11.188 -1.643 -1.687 1.00 71.88 92 LYS A O 1
ATOM 731 N N . ASP A 1 93 ? -12.875 -2.117 -3.095 1.00 70.50 93 ASP A N 1
ATOM 732 C CA . ASP A 1 93 ? -13.042 -0.771 -3.645 1.00 70.50 93 ASP A CA 1
ATOM 733 C C . ASP A 1 93 ? -13.366 0.274 -2.561 1.00 70.50 93 ASP A C 1
ATOM 735 O O . ASP A 1 93 ? -12.831 1.377 -2.526 1.00 70.50 93 ASP A O 1
ATOM 739 N N . LEU A 1 94 ? -14.225 -0.046 -1.601 1.00 71.69 94 LEU A N 1
ATOM 740 C CA . LEU A 1 94 ? -14.511 0.881 -0.499 1.00 71.69 94 LEU A CA 1
ATOM 741 C C . LEU A 1 94 ? -13.318 1.050 0.454 1.00 71.69 94 LEU A C 1
ATOM 743 O O . LEU A 1 94 ? -13.058 2.141 0.967 1.00 71.69 94 LEU A O 1
ATOM 747 N N . LEU A 1 95 ? -12.564 -0.021 0.695 1.00 71.12 95 LEU A N 1
ATOM 748 C CA . LEU A 1 95 ? -11.392 0.040 1.566 1.00 71.12 95 LEU A CA 1
ATOM 749 C C . LEU A 1 95 ? -10.255 0.824 0.932 1.00 71.12 95 LEU A C 1
ATOM 751 O O . LEU A 1 95 ? -9.639 1.643 1.608 1.00 71.12 95 LEU A O 1
ATOM 755 N N . LEU A 1 96 ? -10.035 0.631 -0.364 1.00 61.12 96 LEU A N 1
ATOM 756 C CA . LEU A 1 96 ? -9.087 1.408 -1.144 1.00 61.12 96 LEU A CA 1
ATOM 757 C C . LEU A 1 96 ? -9.488 2.899 -1.153 1.00 61.12 96 LEU A C 1
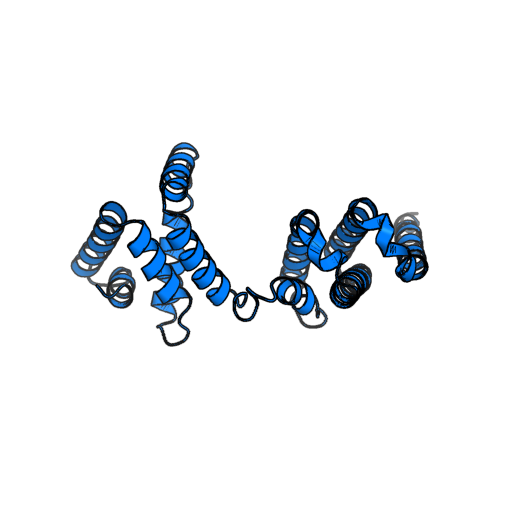ATOM 759 O O . LEU A 1 96 ? -8.617 3.728 -0.917 1.00 61.12 96 LEU A O 1
ATOM 763 N N . ARG A 1 97 ? -10.783 3.271 -1.234 1.00 64.88 97 ARG A N 1
ATOM 764 C CA . ARG A 1 97 ? -11.237 4.686 -1.069 1.00 64.88 97 ARG A CA 1
ATOM 765 C C . ARG A 1 97 ? -10.743 5.306 0.227 1.00 64.88 97 ARG A C 1
ATOM 767 O O . ARG A 1 97 ? -10.226 6.414 0.226 1.00 64.88 97 ARG A O 1
ATOM 774 N N . THR A 1 98 ? -10.893 4.572 1.325 1.00 62.50 98 THR A N 1
ATOM 775 C CA . THR A 1 98 ? -10.568 5.057 2.673 1.00 62.50 98 THR A CA 1
ATOM 776 C C . THR A 1 98 ? -9.105 5.469 2.803 1.00 62.50 98 THR A C 1
ATOM 778 O O . THR A 1 98 ? -8.794 6.460 3.455 1.00 62.50 98 THR A O 1
ATOM 781 N N . VAL A 1 99 ? -8.200 4.685 2.218 1.00 53.00 99 VAL A N 1
ATOM 782 C CA . VAL A 1 99 ? -6.758 4.955 2.265 1.00 53.00 99 VAL A CA 1
ATOM 783 C C . VAL A 1 99 ? -6.304 5.911 1.152 1.00 53.00 99 VAL A C 1
ATOM 785 O O . VAL A 1 99 ? -5.106 6.083 0.962 1.00 53.00 99 VAL A O 1
ATOM 788 N N . GLY A 1 100 ? -7.249 6.544 0.440 1.00 46.62 100 GLY A N 1
ATOM 789 C CA . GLY A 1 100 ? -6.986 7.471 -0.665 1.00 46.62 100 GLY A CA 1
ATOM 790 C C . GLY A 1 100 ? -6.684 6.790 -2.002 1.00 46.62 100 GLY A C 1
ATOM 791 O O . GLY A 1 100 ? -6.332 7.462 -2.956 1.00 46.62 100 GLY A O 1
ATOM 792 N N . LEU A 1 101 ? -6.846 5.468 -2.098 1.00 42.03 101 LEU A N 1
ATOM 793 C CA . LEU A 1 101 ? -6.431 4.660 -3.249 1.00 42.03 101 LEU A CA 1
ATOM 794 C C . LEU A 1 101 ? -7.510 4.496 -4.337 1.00 42.03 101 LEU A C 1
ATOM 796 O O . LEU A 1 101 ? -7.244 3.800 -5.309 1.00 42.03 101 LEU A O 1
ATOM 800 N N . GLN A 1 102 ? -8.719 5.071 -4.218 1.00 35.56 102 GLN A N 1
ATOM 801 C CA . GLN A 1 102 ? -9.809 4.815 -5.192 1.00 35.56 102 GLN A CA 1
ATOM 802 C C . GLN A 1 102 ? -10.117 5.910 -6.200 1.00 35.56 102 GLN A C 1
ATOM 804 O O . GLN A 1 102 ? -10.589 5.572 -7.286 1.00 35.56 102 GLN A O 1
ATOM 809 N N . ASP A 1 103 ? -9.762 7.167 -5.944 1.00 40.53 103 ASP A N 1
ATOM 810 C CA . ASP A 1 103 ? -9.556 8.067 -7.092 1.00 40.53 103 ASP A CA 1
ATOM 811 C C . ASP A 1 103 ? -8.466 7.493 -8.023 1.00 40.53 103 ASP A C 1
ATOM 813 O O . ASP A 1 103 ? -8.361 7.843 -9.195 1.00 40.53 103 ASP A O 1
ATOM 817 N N . GLU A 1 104 ? -7.764 6.477 -7.510 1.00 40.72 104 GLU A N 1
ATOM 818 C CA . GLU A 1 104 ? -6.710 5.720 -8.119 1.00 40.72 104 GLU A CA 1
ATOM 819 C C . GLU A 1 104 ? -6.995 4.222 -8.301 1.00 40.72 104 GLU A C 1
ATOM 821 O O . GLU A 1 104 ? -6.055 3.494 -8.552 1.00 40.72 104 GLU A O 1
ATOM 826 N N . VAL A 1 105 ? -8.226 3.687 -8.280 1.00 37.88 105 VAL A N 1
ATOM 827 C CA . VAL A 1 105 ? -8.398 2.250 -8.650 1.00 37.88 105 VAL A CA 1
ATOM 828 C C . VAL A 1 105 ? -8.365 2.012 -10.164 1.00 37.88 105 VAL A C 1
ATOM 830 O O . VAL A 1 105 ? -7.991 0.932 -10.615 1.00 37.88 105 VAL A O 1
ATOM 833 N N . ASN A 1 106 ? -8.569 3.064 -10.961 1.00 40.66 106 ASN A N 1
ATOM 834 C CA . ASN A 1 106 ? -8.131 3.092 -12.364 1.00 40.66 106 ASN A CA 1
ATOM 835 C C . ASN A 1 106 ? -6.722 3.691 -12.538 1.00 40.66 106 ASN A C 1
ATOM 837 O O . ASN A 1 106 ? -6.241 3.805 -13.662 1.00 40.66 106 ASN A O 1
ATOM 841 N N . SER A 1 107 ? -6.041 4.053 -11.447 1.00 40.09 107 SER A N 1
ATOM 842 C CA . SER A 1 107 ? -4.684 4.598 -11.473 1.00 40.09 107 SER A CA 1
ATOM 843 C C . SER A 1 107 ? -3.841 4.123 -10.286 1.00 40.09 107 SER A C 1
ATOM 845 O O . SER A 1 107 ? -3.112 4.912 -9.693 1.00 40.09 107 SER A O 1
ATOM 847 N N . VAL A 1 108 ? -3.890 2.825 -9.945 1.00 42.69 108 VAL A N 1
ATOM 848 C CA . VAL A 1 108 ? -3.150 2.274 -8.781 1.00 42.69 108 VAL A CA 1
ATOM 849 C C . VAL A 1 108 ? -1.636 2.458 -8.975 1.00 42.69 108 VAL A C 1
ATOM 851 O O . VAL A 1 108 ? -0.852 2.430 -8.031 1.00 42.69 108 VAL A O 1
ATOM 854 N N . HIS A 1 109 ? -1.223 2.766 -10.202 1.00 44.38 109 HIS A N 1
ATOM 855 C CA . HIS A 1 109 ? 0.144 3.103 -10.582 1.00 44.38 109 HIS A CA 1
ATOM 856 C C . HIS A 1 109 ? 0.491 4.583 -10.491 1.00 44.38 109 HIS A C 1
ATOM 858 O O . HIS A 1 109 ? 1.636 4.955 -10.703 1.00 44.38 109 HIS A O 1
ATOM 864 N N . THR A 1 110 ? -0.463 5.417 -10.115 1.00 43.78 110 THR A N 1
ATOM 865 C CA . THR A 1 110 ? -0.244 6.804 -9.742 1.00 43.78 110 THR A CA 1
ATOM 866 C C . THR A 1 110 ? -0.142 6.921 -8.224 1.00 43.78 110 THR A C 1
ATOM 868 O O . THR A 1 110 ? 0.725 7.644 -7.778 1.00 43.78 110 THR A O 1
ATOM 871 N N . ALA A 1 111 ? -0.837 6.104 -7.428 1.00 41.41 111 ALA A N 1
ATOM 872 C CA . ALA A 1 111 ? -0.819 6.172 -5.957 1.00 41.41 111 ALA A CA 1
ATOM 873 C C . ALA A 1 111 ? 0.549 5.890 -5.341 1.00 41.41 111 ALA A C 1
ATOM 875 O O . ALA A 1 111 ? 1.078 6.631 -4.513 1.00 41.41 111 ALA A O 1
ATOM 876 N N . VAL A 1 112 ? 1.154 4.787 -5.785 1.00 44.81 112 VAL A N 1
ATOM 877 C CA . VAL A 1 112 ? 2.486 4.382 -5.337 1.00 44.81 112 VAL A CA 1
ATOM 878 C C . VAL A 1 112 ? 3.537 5.346 -5.879 1.00 44.81 112 VAL A C 1
ATOM 880 O O . VAL A 1 112 ? 4.574 5.528 -5.256 1.00 44.81 112 VAL A O 1
ATOM 883 N N . VAL A 1 113 ? 3.272 6.006 -7.008 1.00 45.34 113 VAL A N 1
ATOM 884 C CA . VAL A 1 113 ? 4.275 6.798 -7.725 1.00 45.34 113 VAL A CA 1
ATOM 885 C C . VAL A 1 113 ? 4.169 8.306 -7.400 1.00 45.34 113 VAL A C 1
ATOM 887 O O . VAL A 1 113 ? 5.197 8.962 -7.265 1.00 45.34 113 VAL A O 1
ATOM 890 N N . GLN A 1 114 ? 2.975 8.823 -7.085 1.00 42.69 114 GLN A N 1
ATOM 891 C CA . GLN A 1 114 ? 2.688 10.111 -6.428 1.00 42.69 114 GLN A CA 1
ATOM 892 C C . GLN A 1 114 ? 2.961 10.041 -4.923 1.00 42.69 114 GLN A C 1
ATOM 894 O O . GLN A 1 114 ? 3.447 11.009 -4.338 1.00 42.69 114 GLN A O 1
ATOM 899 N N . GLY A 1 115 ? 2.779 8.876 -4.295 1.00 45.78 115 GLY A N 1
ATOM 900 C CA . GLY A 1 115 ? 3.259 8.600 -2.940 1.00 45.78 115 GLY A CA 1
ATOM 901 C C . GLY A 1 115 ? 4.785 8.647 -2.812 1.00 45.78 115 GLY A C 1
ATOM 902 O O . GLY A 1 115 ? 5.295 8.683 -1.694 1.00 45.78 115 GLY A O 1
ATOM 903 N N . ILE A 1 116 ? 5.516 8.690 -3.938 1.00 49.88 116 ILE A N 1
ATOM 904 C CA . ILE A 1 116 ? 6.971 8.877 -3.990 1.00 49.88 116 ILE A CA 1
ATOM 905 C C . ILE A 1 116 ? 7.382 10.323 -4.355 1.00 49.88 116 ILE A C 1
ATOM 907 O O . ILE A 1 116 ? 8.567 10.643 -4.463 1.00 49.88 116 ILE A O 1
ATOM 911 N N . THR A 1 117 ? 6.447 11.276 -4.411 1.00 51.25 117 THR A N 1
ATOM 912 C CA . THR A 1 117 ? 6.802 12.706 -4.308 1.00 51.25 117 THR A CA 1
ATOM 913 C C . THR A 1 117 ? 7.169 13.025 -2.848 1.00 51.25 117 THR A C 1
ATOM 915 O O . THR A 1 117 ? 6.423 13.616 -2.080 1.00 51.25 117 THR A O 1
ATOM 918 N N . LEU A 1 118 ? 8.331 12.519 -2.431 1.00 52.59 118 LEU A N 1
ATOM 919 C CA . LEU A 1 118 ? 8.683 12.188 -1.048 1.00 52.59 118 LEU A CA 1
ATOM 920 C C . LEU A 1 118 ? 9.589 13.203 -0.344 1.00 52.59 118 LEU A C 1
ATOM 922 O O . LEU A 1 118 ? 10.276 12.847 0.614 1.00 52.59 118 LEU A O 1
ATOM 926 N N . ALA A 1 119 ? 9.620 14.455 -0.796 1.00 51.84 119 ALA A N 1
ATOM 927 C CA . ALA A 1 119 ? 10.455 15.460 -0.141 1.00 51.84 119 ALA A CA 1
ATOM 928 C C . ALA A 1 119 ? 9.914 15.868 1.247 1.00 51.84 119 ALA A C 1
ATOM 930 O O . ALA A 1 119 ? 10.718 16.116 2.144 1.00 51.84 119 ALA A O 1
ATOM 931 N N . ASP A 1 120 ? 8.586 15.849 1.445 1.00 53.62 120 ASP A N 1
ATOM 932 C CA . ASP A 1 120 ? 7.930 16.448 2.624 1.00 53.62 120 ASP A CA 1
ATOM 933 C C . ASP A 1 120 ? 7.334 15.442 3.631 1.00 53.62 120 ASP A C 1
ATOM 935 O O . ASP A 1 120 ? 6.832 15.833 4.685 1.00 53.62 120 ASP A O 1
ATOM 939 N N . HIS A 1 121 ? 7.390 14.135 3.355 1.00 64.00 121 HIS A N 1
ATOM 940 C CA . HIS A 1 121 ? 6.799 13.117 4.236 1.00 64.00 121 HIS A CA 1
ATOM 941 C C . HIS A 1 121 ? 7.777 12.583 5.296 1.00 64.00 121 HIS A C 1
ATOM 943 O O . HIS A 1 121 ? 8.985 12.479 5.077 1.00 64.00 121 HIS A O 1
ATOM 949 N N . VAL A 1 122 ? 7.236 12.163 6.447 1.00 72.00 122 VAL A N 1
ATOM 950 C CA . VAL A 1 122 ? 8.002 11.560 7.554 1.00 72.00 122 VAL A CA 1
ATOM 951 C C . VAL A 1 122 ? 8.661 10.251 7.102 1.00 72.00 122 VAL A C 1
ATOM 953 O O . VAL A 1 122 ? 8.008 9.416 6.479 1.00 72.00 122 VAL A O 1
ATOM 956 N N . ALA A 1 123 ? 9.942 10.055 7.441 1.00 77.25 123 ALA A N 1
ATOM 957 C CA . ALA A 1 123 ? 10.798 8.962 6.959 1.00 77.25 123 ALA A CA 1
ATOM 958 C C . ALA A 1 123 ? 10.174 7.552 7.033 1.00 77.25 123 ALA A C 1
ATOM 960 O O . ALA A 1 123 ? 10.336 6.759 6.107 1.00 77.25 123 ALA A O 1
ATOM 961 N N . GLU A 1 124 ? 9.421 7.245 8.090 1.00 76.19 124 GLU A N 1
ATOM 962 C CA . GLU A 1 124 ? 8.756 5.945 8.267 1.00 76.19 124 GLU A CA 1
ATOM 963 C C . GLU A 1 124 ? 7.726 5.656 7.167 1.00 76.19 124 GLU A C 1
ATOM 965 O O . GLU A 1 124 ? 7.685 4.554 6.617 1.00 76.19 124 GLU A O 1
ATOM 970 N N . VAL A 1 125 ? 6.939 6.669 6.791 1.00 71.94 125 VAL A N 1
ATOM 971 C CA . VAL A 1 125 ? 5.944 6.571 5.714 1.00 71.94 125 VAL A CA 1
ATOM 972 C C . VAL A 1 125 ? 6.650 6.317 4.386 1.00 71.94 125 VAL A C 1
ATOM 974 O O . VAL A 1 125 ? 6.265 5.431 3.628 1.00 71.94 125 VAL A O 1
ATOM 977 N N . ARG A 1 126 ? 7.748 7.035 4.140 1.00 75.75 126 ARG A N 1
ATOM 978 C CA . ARG A 1 126 ? 8.562 6.897 2.925 1.00 75.75 126 ARG A CA 1
ATOM 979 C C . ARG A 1 126 ? 9.119 5.487 2.762 1.00 75.75 126 ARG A C 1
ATOM 981 O O . ARG A 1 126 ? 9.075 4.912 1.674 1.00 75.75 126 ARG A O 1
ATOM 988 N N . LEU A 1 127 ? 9.621 4.915 3.855 1.00 75.94 127 LEU A N 1
ATOM 989 C CA . LEU A 1 127 ? 10.134 3.551 3.882 1.00 75.94 127 LEU A CA 1
ATOM 990 C C . LEU A 1 127 ? 9.023 2.528 3.619 1.00 75.94 127 LEU A C 1
ATOM 992 O O . LEU A 1 127 ? 9.227 1.595 2.841 1.00 75.94 127 LEU A O 1
ATOM 996 N N . ALA A 1 128 ? 7.850 2.706 4.233 1.00 71.12 128 ALA A N 1
ATOM 997 C CA . ALA A 1 128 ? 6.701 1.829 4.025 1.00 71.12 128 ALA A CA 1
ATOM 998 C C . ALA A 1 128 ? 6.227 1.844 2.563 1.00 71.12 128 ALA A C 1
ATOM 1000 O O . ALA A 1 128 ? 6.030 0.778 1.981 1.00 71.12 128 ALA A O 1
ATOM 1001 N N . VAL A 1 129 ? 6.129 3.028 1.948 1.00 70.75 129 VAL A N 1
ATOM 1002 C CA . VAL A 1 129 ? 5.758 3.185 0.531 1.00 70.75 129 VAL A CA 1
ATOM 1003 C C . VAL A 1 129 ? 6.789 2.528 -0.386 1.00 70.75 129 VAL A C 1
ATOM 1005 O O . VAL A 1 129 ? 6.420 1.772 -1.279 1.00 70.75 129 VAL A O 1
ATOM 1008 N N . THR A 1 130 ? 8.083 2.735 -0.132 1.00 77.81 130 THR A N 1
ATOM 1009 C CA . THR A 1 130 ? 9.153 2.132 -0.948 1.00 77.81 130 THR A CA 1
ATOM 1010 C C . THR A 1 130 ? 9.106 0.599 -0.890 1.00 77.81 130 THR A C 1
ATOM 1012 O O . THR A 1 130 ? 9.236 -0.073 -1.909 1.00 77.81 130 THR A O 1
ATOM 1015 N N . LYS A 1 131 ? 8.846 0.024 0.292 1.00 77.94 131 LYS A N 1
ATOM 1016 C CA . LYS A 1 131 ? 8.669 -1.429 0.462 1.00 77.94 131 LYS A CA 1
ATOM 1017 C C . LYS A 1 131 ? 7.383 -1.951 -0.182 1.00 77.94 131 LYS A C 1
ATOM 1019 O O . LYS A 1 131 ? 7.369 -3.063 -0.704 1.00 77.94 131 LYS A O 1
ATOM 1024 N N . ALA A 1 132 ? 6.306 -1.170 -0.149 1.00 73.81 132 ALA A N 1
ATOM 1025 C CA . ALA A 1 132 ? 5.070 -1.515 -0.840 1.00 73.81 132 ALA A CA 1
ATOM 1026 C C . ALA A 1 132 ? 5.280 -1.549 -2.361 1.00 73.81 132 ALA A C 1
ATOM 1028 O O . ALA A 1 132 ? 4.849 -2.508 -2.999 1.00 73.81 132 ALA A O 1
ATOM 1029 N N . LEU A 1 133 ? 6.012 -0.571 -2.916 1.00 78.06 133 LEU A N 1
ATOM 1030 C CA . LEU A 1 133 ? 6.402 -0.570 -4.325 1.00 78.06 133 LEU A CA 1
ATOM 1031 C C . LEU A 1 133 ? 7.200 -1.827 -4.677 1.00 78.06 133 LEU A C 1
ATOM 1033 O O . LEU A 1 133 ? 6.832 -2.505 -5.629 1.00 78.06 133 LEU A O 1
ATOM 1037 N N . TYR A 1 134 ? 8.228 -2.176 -3.894 1.00 80.31 134 TYR A N 1
ATOM 1038 C CA . TYR A 1 134 ? 9.021 -3.392 -4.117 1.00 80.31 134 TYR A CA 1
ATOM 1039 C C . TYR A 1 134 ? 8.143 -4.641 -4.285 1.00 80.31 134 TYR A C 1
ATOM 1041 O O . TYR A 1 134 ? 8.289 -5.370 -5.262 1.00 80.31 134 TYR A O 1
ATOM 1049 N N . ASN A 1 135 ? 7.185 -4.845 -3.376 1.00 73.81 135 ASN A N 1
ATOM 1050 C CA . ASN A 1 135 ? 6.277 -5.994 -3.419 1.00 73.81 135 ASN A CA 1
ATOM 1051 C C . ASN A 1 135 ? 5.293 -5.954 -4.602 1.00 73.81 135 ASN A C 1
ATOM 1053 O O . ASN A 1 135 ? 4.771 -6.993 -4.999 1.00 73.81 135 ASN A O 1
ATOM 1057 N N . ALA A 1 136 ? 4.998 -4.768 -5.136 1.00 76.88 136 ALA A N 1
ATOM 10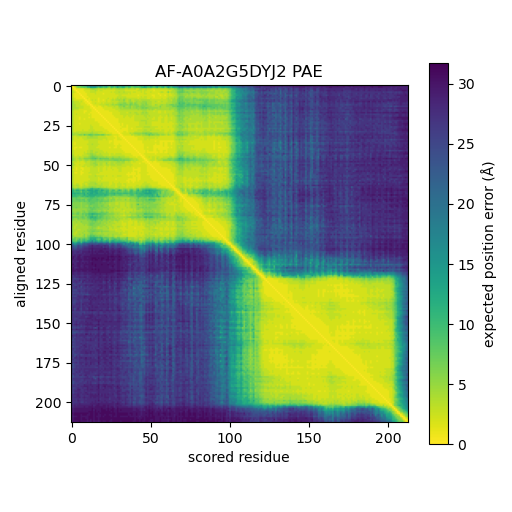58 C CA . ALA A 1 136 ? 4.081 -4.590 -6.257 1.00 76.88 136 ALA A CA 1
ATOM 1059 C C . ALA A 1 136 ? 4.757 -4.789 -7.625 1.00 76.88 136 ALA A C 1
ATOM 1061 O O . ALA A 1 136 ? 4.060 -5.028 -8.611 1.00 76.88 136 ALA A O 1
ATOM 1062 N N . LEU A 1 137 ? 6.093 -4.716 -7.699 1.00 77.00 137 LEU A N 1
ATOM 1063 C CA . LEU A 1 137 ? 6.834 -4.772 -8.962 1.00 77.00 137 LEU A CA 1
ATOM 1064 C C . LEU A 1 137 ? 6.586 -6.054 -9.757 1.00 77.00 137 LEU A C 1
ATOM 1066 O O . LEU A 1 137 ? 6.543 -5.975 -10.979 1.00 77.00 137 LEU A O 1
ATOM 1070 N N . ASP A 1 138 ? 6.358 -7.196 -9.108 1.00 77.94 138 ASP A N 1
ATOM 1071 C CA . ASP A 1 138 ? 6.071 -8.470 -9.791 1.00 77.94 138 ASP A CA 1
ATOM 1072 C C . ASP A 1 138 ? 4.748 -8.452 -10.577 1.00 77.94 138 ASP A C 1
ATOM 1074 O O . ASP A 1 138 ? 4.525 -9.279 -11.460 1.00 77.94 138 ASP A O 1
ATOM 1078 N N . PHE A 1 139 ? 3.870 -7.491 -10.283 1.00 77.62 139 PHE A N 1
ATOM 1079 C CA . PHE A 1 139 ? 2.552 -7.351 -10.901 1.00 77.62 139 PHE A CA 1
ATOM 1080 C C . PHE A 1 139 ? 2.461 -6.146 -11.852 1.00 77.62 139 PHE A C 1
ATOM 1082 O O . PHE A 1 139 ? 1.402 -5.901 -12.426 1.00 77.62 139 PHE A O 1
ATOM 1089 N N . ALA A 1 140 ? 3.559 -5.407 -12.045 1.00 75.62 140 ALA A N 1
ATOM 1090 C CA . ALA A 1 140 ? 3.585 -4.119 -12.742 1.00 75.62 140 ALA A CA 1
ATOM 1091 C C . ALA A 1 140 ? 3.833 -4.211 -14.266 1.00 75.62 140 ALA A C 1
ATOM 1093 O O . ALA A 1 140 ? 4.237 -3.226 -14.889 1.00 75.62 140 ALA A O 1
ATOM 1094 N N . GLN A 1 141 ? 3.613 -5.377 -14.890 1.00 80.94 141 GLN A N 1
ATOM 1095 C CA . GLN A 1 141 ? 3.943 -5.610 -16.306 1.00 80.94 141 GLN A CA 1
ATOM 1096 C C . GLN A 1 141 ? 3.289 -4.578 -17.234 1.00 80.94 141 GLN A C 1
ATOM 1098 O O . GLN A 1 141 ? 3.985 -3.921 -18.000 1.00 80.94 141 GLN A O 1
ATOM 1103 N N . THR A 1 142 ? 1.979 -4.357 -17.102 1.00 75.50 142 THR A N 1
ATOM 1104 C CA . THR A 1 142 ? 1.231 -3.387 -17.923 1.00 75.50 142 THR A CA 1
ATOM 1105 C C . THR A 1 142 ? 1.794 -1.962 -17.813 1.00 75.50 142 THR A C 1
ATOM 1107 O O . THR A 1 142 ? 1.698 -1.174 -18.751 1.00 75.50 142 THR A O 1
ATOM 1110 N N . ASN A 1 143 ? 2.422 -1.623 -16.686 1.00 76.25 143 ASN A N 1
ATOM 1111 C CA . ASN A 1 143 ? 3.002 -0.297 -16.431 1.00 76.25 143 ASN A CA 1
ATOM 1112 C C . ASN A 1 143 ? 4.368 -0.159 -17.044 1.00 76.25 143 ASN A C 1
ATOM 1114 O O . ASN A 1 143 ? 4.704 0.887 -17.583 1.00 76.25 143 ASN A O 1
ATOM 1118 N N . PHE A 1 144 ? 5.152 -1.229 -16.973 1.00 85.19 144 PHE A N 1
ATOM 1119 C CA . PHE A 1 144 ? 6.422 -1.293 -17.666 1.00 85.19 144 PHE A CA 1
ATOM 1120 C C . PHE A 1 144 ? 6.239 -1.388 -19.185 1.00 85.19 144 PHE A C 1
ATOM 1122 O O . PHE A 1 144 ? 7.124 -0.932 -19.909 1.00 85.19 144 PHE A O 1
ATOM 1129 N N . ASP A 1 145 ? 5.083 -1.850 -19.670 1.00 82.38 145 ASP A N 1
ATOM 1130 C CA . ASP A 1 145 ? 4.700 -1.774 -21.084 1.00 82.38 145 ASP A CA 1
ATOM 1131 C C . ASP A 1 145 ? 4.336 -0.331 -21.503 1.00 82.38 145 ASP A C 1
ATOM 1133 O O . ASP A 1 145 ? 4.647 0.086 -22.622 1.00 82.38 145 ASP A O 1
ATOM 1137 N N . ASN A 1 146 ? 3.758 0.477 -20.602 1.00 81.62 146 ASN A N 1
ATOM 1138 C CA . ASN A 1 146 ? 3.470 1.896 -20.838 1.00 81.62 146 ASN A CA 1
ATOM 1139 C C . ASN A 1 146 ? 4.707 2.779 -20.587 1.00 81.62 146 ASN A C 1
ATOM 1141 O O . ASN A 1 146 ? 5.165 2.961 -19.463 1.00 81.62 146 ASN A O 1
ATOM 1145 N N . GLU A 1 147 ? 5.229 3.411 -21.638 1.00 84.69 147 GLU A N 1
ATOM 1146 C CA . GLU A 1 147 ? 6.437 4.238 -21.550 1.00 84.69 147 GLU A CA 1
ATOM 1147 C C . GLU A 1 147 ? 6.359 5.387 -20.537 1.00 84.69 147 GLU A C 1
ATOM 1149 O O . GLU A 1 147 ? 7.351 5.653 -19.850 1.00 84.69 147 GLU A O 1
ATOM 1154 N N . MET A 1 148 ? 5.210 6.055 -20.416 1.00 78.12 148 MET A N 1
ATOM 1155 C CA . MET A 1 148 ? 5.061 7.175 -19.484 1.00 78.12 148 MET A CA 1
ATOM 1156 C C . MET A 1 148 ? 5.110 6.694 -18.033 1.00 78.12 148 MET A C 1
ATOM 1158 O O . MET A 1 148 ? 5.821 7.270 -17.210 1.00 78.12 148 MET A O 1
ATOM 1162 N N . GLU A 1 149 ? 4.402 5.606 -17.735 1.00 76.81 149 GLU A N 1
ATOM 1163 C CA . GLU A 1 149 ? 4.328 5.030 -16.391 1.00 76.81 149 GLU A CA 1
ATOM 1164 C C . GLU A 1 149 ? 5.659 4.401 -15.985 1.00 76.81 149 GLU A C 1
ATOM 1166 O O . GLU A 1 149 ? 6.183 4.709 -14.915 1.00 76.81 149 GLU A O 1
ATOM 1171 N N . ARG A 1 150 ? 6.274 3.614 -16.876 1.00 89.06 150 ARG A N 1
ATOM 1172 C CA . ARG A 1 150 ? 7.629 3.083 -16.698 1.00 89.06 150 ARG A CA 1
ATOM 1173 C C . ARG A 1 150 ? 8.629 4.186 -16.375 1.00 89.06 150 ARG A C 1
ATOM 1175 O O . ARG A 1 150 ? 9.380 4.082 -15.406 1.00 89.06 150 ARG A O 1
ATOM 1182 N N . THR A 1 151 ? 8.646 5.244 -17.188 1.00 82.12 151 THR A N 1
ATOM 1183 C CA . THR A 1 151 ? 9.571 6.371 -17.007 1.00 82.12 151 THR A CA 1
ATOM 1184 C C . THR A 1 151 ? 9.352 7.039 -15.660 1.00 82.12 151 THR A C 1
ATOM 1186 O O . THR A 1 151 ? 10.322 7.365 -14.974 1.00 82.12 151 THR A O 1
ATOM 1189 N N . TYR A 1 152 ? 8.094 7.200 -15.256 1.00 79.75 152 TYR A N 1
ATOM 1190 C CA . TYR A 1 152 ? 7.757 7.785 -13.971 1.00 79.75 152 TYR A CA 1
ATOM 1191 C C . TYR A 1 152 ? 8.229 6.903 -12.809 1.00 79.75 152 TYR A C 1
ATOM 1193 O O . TYR A 1 152 ? 8.980 7.397 -11.972 1.00 79.75 152 TYR A O 1
ATOM 1201 N N . ILE A 1 153 ? 7.909 5.602 -12.812 1.00 81.12 153 ILE A N 1
ATOM 1202 C CA . ILE A 1 153 ? 8.336 4.632 -11.787 1.00 81.12 153 ILE A CA 1
ATOM 1203 C C . ILE A 1 153 ? 9.863 4.621 -11.648 1.00 81.12 153 ILE A C 1
ATOM 1205 O O . ILE A 1 153 ? 10.387 4.794 -10.547 1.00 81.12 153 ILE A O 1
ATOM 1209 N N . VAL A 1 154 ? 10.597 4.461 -12.754 1.00 89.06 154 VAL A N 1
ATOM 1210 C CA . VAL A 1 154 ? 12.066 4.381 -12.724 1.00 89.06 154 VAL A CA 1
ATOM 1211 C C . VAL A 1 154 ? 12.682 5.684 -12.215 1.00 89.06 154 VAL A C 1
ATOM 1213 O O . VAL A 1 154 ? 13.604 5.636 -11.397 1.00 89.06 154 VAL A O 1
ATOM 1216 N N . LYS A 1 155 ? 12.165 6.847 -12.634 1.00 83.75 155 LYS A N 1
ATOM 1217 C CA . LYS A 1 155 ? 12.622 8.157 -12.141 1.00 83.75 155 LYS A CA 1
ATOM 1218 C C . LYS A 1 155 ? 12.464 8.263 -10.624 1.00 83.75 155 LYS A C 1
ATOM 1220 O O . LYS A 1 155 ? 13.400 8.628 -9.922 1.00 83.75 155 LYS A O 1
ATOM 1225 N N . ILE A 1 156 ? 11.292 7.897 -10.134 1.00 81.19 156 ILE A N 1
ATOM 1226 C CA . ILE A 1 156 ? 10.895 7.998 -8.734 1.00 81.19 156 ILE A CA 1
ATOM 1227 C C . ILE A 1 156 ? 11.734 7.085 -7.828 1.00 81.19 156 ILE A C 1
ATOM 1229 O O . ILE A 1 156 ? 12.221 7.508 -6.774 1.00 81.19 156 ILE A O 1
ATOM 1233 N N . VAL A 1 157 ? 11.990 5.849 -8.260 1.00 88.62 157 VAL A N 1
ATOM 1234 C CA . VAL A 1 157 ? 12.879 4.933 -7.533 1.00 88.62 157 VAL A CA 1
ATOM 1235 C C . VAL A 1 157 ? 14.319 5.458 -7.542 1.00 88.62 157 VAL A C 1
ATOM 1237 O O . VAL A 1 157 ? 14.988 5.426 -6.509 1.00 88.62 157 VAL A O 1
ATOM 1240 N N . CYS A 1 158 ? 14.788 6.004 -8.668 1.00 89.50 158 CYS A N 1
ATOM 1241 C CA . CYS A 1 158 ? 16.109 6.629 -8.772 1.00 89.50 158 CYS A CA 1
ATOM 1242 C C . CYS A 1 158 ? 16.275 7.833 -7.824 1.00 89.50 158 CYS A C 1
ATOM 1244 O O . CYS A 1 158 ? 17.305 7.954 -7.159 1.00 89.50 158 CYS A O 1
ATOM 1246 N N . GLU A 1 159 ? 15.270 8.706 -7.721 1.00 84.62 159 GLU A N 1
ATOM 1247 C CA . GLU A 1 159 ? 15.255 9.840 -6.783 1.00 84.62 159 GLU A CA 1
ATOM 1248 C C . GLU A 1 159 ? 15.224 9.363 -5.321 1.00 84.62 159 GLU A C 1
ATOM 1250 O O . GLU A 1 159 ? 15.918 9.901 -4.457 1.00 84.62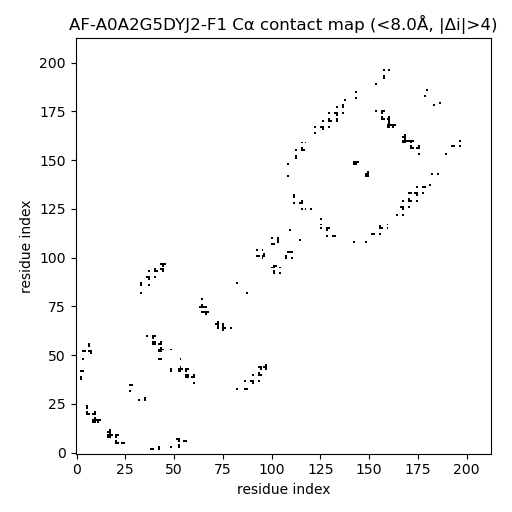 159 GLU A O 1
ATOM 1255 N N . THR A 1 160 ? 14.493 8.286 -5.038 1.00 84.94 160 THR A N 1
ATOM 1256 C CA . THR A 1 160 ? 14.433 7.695 -3.691 1.00 84.94 160 THR A CA 1
ATOM 1257 C C . THR A 1 160 ? 15.751 7.022 -3.300 1.00 84.94 160 THR A C 1
ATOM 1259 O O . THR A 1 160 ? 16.167 7.083 -2.140 1.00 84.94 160 THR A O 1
ATOM 1262 N N . ALA A 1 161 ? 16.480 6.458 -4.265 1.00 91.00 161 ALA A N 1
ATOM 1263 C CA . ALA A 1 161 ? 17.787 5.836 -4.045 1.00 91.00 161 ALA A CA 1
ATOM 1264 C C . ALA A 1 161 ? 18.869 6.826 -3.571 1.00 91.00 161 ALA A C 1
ATOM 1266 O O . ALA A 1 161 ? 19.902 6.403 -3.045 1.00 91.00 161 ALA A O 1
ATOM 1267 N N . VAL A 1 162 ? 18.636 8.141 -3.692 1.00 87.56 162 VAL A N 1
ATOM 1268 C CA . VAL A 1 162 ? 19.532 9.191 -3.173 1.00 87.56 162 VAL A CA 1
ATOM 1269 C C . VAL A 1 162 ? 19.047 9.829 -1.864 1.00 87.56 162 VAL A C 1
ATOM 1271 O O . VAL A 1 162 ? 19.586 10.856 -1.453 1.00 87.56 162 VAL A O 1
ATOM 1274 N N . SER A 1 163 ? 18.073 9.218 -1.178 1.00 86.50 163 SER A N 1
ATOM 1275 C CA . SER A 1 163 ? 17.549 9.707 0.104 1.00 86.50 163 SER A CA 1
ATOM 1276 C C . SER A 1 163 ? 18.626 9.912 1.176 1.00 86.50 163 SER A C 1
ATOM 1278 O O . SER A 1 163 ? 19.655 9.235 1.188 1.00 86.50 163 SER A O 1
ATOM 1280 N N . LYS A 1 164 ? 18.378 10.800 2.146 1.00 85.56 164 LYS A N 1
ATOM 1281 C CA . LYS A 1 164 ? 19.292 11.028 3.284 1.00 85.56 164 LYS A CA 1
ATOM 1282 C C . LYS A 1 164 ? 19.313 9.845 4.257 1.00 85.56 164 LYS A C 1
ATOM 1284 O O . LYS A 1 164 ? 20.358 9.519 4.820 1.00 85.56 164 LYS A O 1
ATOM 1289 N N . GLU A 1 165 ? 18.191 9.154 4.390 1.00 85.81 165 GLU A N 1
ATOM 1290 C CA . GLU A 1 165 ? 17.989 8.022 5.287 1.00 85.81 165 GLU A CA 1
ATOM 1291 C C . GLU A 1 165 ? 18.510 6.725 4.643 1.00 85.81 165 GLU A C 1
ATOM 1293 O O . GLU A 1 165 ? 18.105 6.383 3.527 1.00 85.81 165 GLU A O 1
ATOM 1298 N N . PRO A 1 166 ? 19.404 5.981 5.318 1.00 88.56 166 PRO A N 1
ATOM 1299 C CA . PRO A 1 166 ? 20.028 4.782 4.756 1.00 88.56 166 PRO A CA 1
ATOM 1300 C C . PRO A 1 166 ? 19.030 3.666 4.442 1.00 88.56 166 PRO A C 1
ATOM 1302 O O . PRO A 1 166 ? 19.165 3.006 3.417 1.00 88.56 166 PRO A O 1
ATOM 1305 N N . GLU A 1 167 ? 18.014 3.493 5.281 1.00 88.88 167 GLU A N 1
ATOM 1306 C CA . GLU A 1 167 ? 16.997 2.445 5.135 1.00 88.88 167 GLU A CA 1
ATOM 1307 C C . GLU A 1 167 ? 16.139 2.657 3.883 1.00 88.88 167 GLU A C 1
ATOM 1309 O O . GLU A 1 167 ? 15.835 1.710 3.161 1.00 88.88 167 GLU A O 1
ATOM 1314 N N . ILE A 1 168 ? 15.805 3.916 3.578 1.00 86.56 168 ILE A N 1
ATOM 1315 C CA . ILE A 1 168 ? 15.056 4.284 2.371 1.00 86.56 168 ILE A CA 1
ATOM 1316 C C . ILE A 1 168 ? 15.920 4.069 1.128 1.00 86.56 168 ILE A C 1
ATOM 1318 O O . ILE A 1 168 ? 15.446 3.499 0.146 1.00 86.56 168 ILE A O 1
ATOM 1322 N N . ARG A 1 169 ? 17.202 4.469 1.174 1.00 91.25 169 ARG A N 1
ATOM 1323 C CA . ARG A 1 169 ? 18.133 4.202 0.066 1.00 91.25 169 ARG A CA 1
ATOM 1324 C C . ARG A 1 169 ? 18.245 2.712 -0.222 1.00 91.25 169 ARG A C 1
ATOM 1326 O O . ARG A 1 169 ? 18.212 2.322 -1.383 1.00 91.25 169 ARG A O 1
ATOM 1333 N N . GLN A 1 170 ? 18.380 1.893 0.820 1.00 92.88 170 GLN A N 1
ATOM 1334 C CA . GLN A 1 170 ? 18.468 0.445 0.673 1.00 92.88 170 GLN A CA 1
ATOM 1335 C C . GLN A 1 170 ? 17.209 -0.120 0.003 1.00 92.88 170 GLN A C 1
ATOM 1337 O O . GLN A 1 170 ? 17.329 -0.804 -1.009 1.00 92.88 170 GLN A O 1
ATOM 1342 N N . ALA A 1 171 ? 16.019 0.224 0.503 1.00 88.12 171 ALA A N 1
ATOM 1343 C CA . ALA A 1 171 ? 14.759 -0.251 -0.069 1.00 88.12 171 ALA A CA 1
ATOM 1344 C C . ALA A 1 171 ? 14.577 0.181 -1.539 1.00 88.12 171 ALA A C 1
ATOM 1346 O O . ALA A 1 171 ? 14.091 -0.584 -2.371 1.00 88.12 171 ALA A O 1
ATOM 1347 N N . ALA A 1 172 ? 15.008 1.394 -1.897 1.00 91.81 172 ALA A N 1
ATOM 1348 C CA . ALA A 1 172 ? 14.962 1.861 -3.281 1.00 91.81 172 ALA A CA 1
ATOM 1349 C C . ALA A 1 172 ? 15.967 1.129 -4.185 1.00 91.81 172 ALA A C 1
ATOM 1351 O O . ALA A 1 172 ? 15.649 0.816 -5.330 1.00 91.81 172 ALA A O 1
ATOM 1352 N N . LEU A 1 173 ? 17.163 0.803 -3.685 1.00 93.81 173 LEU A N 1
ATOM 1353 C CA . LEU A 1 173 ? 18.121 -0.025 -4.423 1.00 93.81 173 LEU A CA 1
ATOM 1354 C C . LEU A 1 173 ? 17.597 -1.456 -4.622 1.00 93.81 173 LEU A C 1
ATOM 1356 O O . LEU A 1 173 ? 17.779 -2.011 -5.702 1.00 93.81 173 LEU A O 1
ATOM 1360 N N . GLU A 1 174 ? 16.900 -2.030 -3.637 1.00 93.25 174 GLU A N 1
ATOM 1361 C CA . GLU A 1 174 ? 16.203 -3.319 -3.777 1.00 93.25 174 GLU A CA 1
ATOM 1362 C C . GLU A 1 174 ? 15.132 -3.256 -4.882 1.00 93.25 174 GLU A C 1
ATOM 1364 O O . GLU A 1 174 ? 15.055 -4.157 -5.721 1.00 93.25 174 GLU A O 1
ATOM 1369 N N . CYS A 1 175 ? 14.383 -2.149 -4.972 1.00 92.38 175 CYS A N 1
ATOM 1370 C CA . CYS A 1 175 ? 13.474 -1.898 -6.096 1.00 92.38 175 CYS A CA 1
ATOM 1371 C C . CYS A 1 175 ? 14.222 -1.852 -7.436 1.00 92.38 175 CYS A C 1
ATOM 1373 O O . CYS A 1 175 ? 13.787 -2.494 -8.387 1.00 92.38 175 CYS A O 1
ATOM 1375 N N . LEU A 1 176 ? 15.355 -1.141 -7.532 1.00 95.31 176 LEU A N 1
ATOM 1376 C CA . LEU A 1 176 ? 16.144 -1.088 -8.772 1.00 95.31 176 LEU A CA 1
ATOM 1377 C C . LEU A 1 176 ? 16.668 -2.465 -9.190 1.00 95.31 176 LEU A C 1
ATOM 1379 O O . LEU A 1 176 ? 16.696 -2.758 -10.385 1.00 95.31 176 LEU A O 1
ATOM 1383 N N . VAL A 1 177 ? 17.067 -3.313 -8.237 1.00 95.50 177 VAL A N 1
ATOM 1384 C CA . VAL A 1 177 ? 17.495 -4.694 -8.515 1.00 95.50 177 VAL A CA 1
ATOM 1385 C C . VAL A 1 177 ? 16.333 -5.523 -9.057 1.00 95.50 177 VAL A C 1
ATOM 1387 O O . VAL A 1 177 ? 16.507 -6.202 -10.071 1.00 95.50 177 VAL A O 1
ATOM 1390 N N . SER A 1 178 ? 15.153 -5.437 -8.436 1.00 94.56 178 SER A N 1
ATOM 1391 C CA . SER A 1 178 ? 13.945 -6.122 -8.917 1.00 94.56 178 SER A CA 1
ATOM 1392 C C . SER A 1 178 ? 13.557 -5.642 -10.320 1.00 94.56 178 SER A C 1
ATOM 1394 O O . SER A 1 178 ? 13.478 -6.447 -11.246 1.00 94.56 178 SER A O 1
ATOM 1396 N N . ILE A 1 179 ? 13.480 -4.323 -10.536 1.00 94.25 179 ILE A N 1
ATOM 1397 C CA . ILE A 1 179 ? 13.205 -3.725 -11.851 1.00 94.25 179 ILE A CA 1
ATOM 1398 C C . ILE A 1 179 ? 14.212 -4.207 -12.901 1.00 94.25 179 ILE A C 1
ATOM 1400 O O . ILE A 1 179 ? 13.823 -4.611 -13.994 1.00 94.25 179 ILE A O 1
ATOM 1404 N N . SER A 1 180 ? 15.506 -4.196 -12.569 1.00 95.56 180 SER A N 1
ATOM 1405 C CA . SER A 1 180 ? 16.570 -4.624 -13.484 1.00 95.56 180 SER A CA 1
ATOM 1406 C C . SER A 1 180 ? 16.503 -6.108 -13.820 1.00 95.56 180 SER A C 1
ATOM 1408 O O . SER A 1 180 ? 16.879 -6.488 -14.923 1.00 95.56 180 SER A O 1
ATOM 1410 N N . SER A 1 181 ? 16.026 -6.936 -12.892 1.00 94.75 181 SER A N 1
ATOM 1411 C CA . SER A 1 181 ? 15.915 -8.384 -13.084 1.00 94.75 181 SER A CA 1
ATOM 1412 C C . SER A 1 181 ? 14.672 -8.752 -13.895 1.00 94.75 181 SER A C 1
ATOM 1414 O O . SER A 1 181 ? 14.746 -9.611 -14.771 1.00 94.75 181 SER A O 1
ATOM 1416 N N . THR A 1 182 ? 13.550 -8.079 -13.642 1.00 93.31 182 THR A N 1
ATOM 1417 C CA . THR A 1 182 ? 12.246 -8.408 -14.235 1.00 93.31 182 THR A CA 1
ATOM 1418 C C . THR A 1 182 ? 12.013 -7.692 -15.568 1.00 93.31 182 THR A C 1
ATOM 1420 O O . THR A 1 182 ? 11.510 -8.284 -16.519 1.00 93.31 182 THR A O 1
ATOM 1423 N N . TYR A 1 183 ? 12.438 -6.431 -15.688 1.00 93.88 183 TYR A N 1
ATOM 1424 C CA . TYR A 1 183 ? 12.080 -5.547 -16.804 1.00 93.88 183 TYR A CA 1
ATOM 1425 C C . TYR A 1 183 ? 13.273 -5.108 -17.662 1.00 93.88 183 TYR A C 1
ATOM 1427 O O . TYR A 1 183 ? 13.167 -4.140 -18.409 1.00 93.88 183 TYR A O 1
ATOM 1435 N N . TYR A 1 184 ? 14.404 -5.823 -17.614 1.00 95.62 184 TYR A N 1
ATOM 1436 C CA . TYR A 1 184 ? 15.660 -5.444 -18.288 1.00 95.62 184 TYR A CA 1
ATOM 1437 C C . TYR A 1 184 ? 15.495 -4.970 -19.743 1.00 95.62 184 TYR A C 1
ATOM 1439 O O . TYR A 1 184 ? 16.096 -3.980 -20.161 1.00 95.62 184 TYR A O 1
ATOM 1447 N N . HIS A 1 185 ? 14.649 -5.661 -20.510 1.00 95.50 185 HIS A N 1
ATOM 1448 C CA . HIS A 1 185 ? 14.420 -5.418 -21.934 1.00 95.50 185 HIS A CA 1
ATOM 1449 C C . HIS A 1 185 ? 13.902 -4.004 -22.264 1.00 95.50 185 HIS A C 1
ATOM 1451 O O . HIS A 1 185 ? 14.149 -3.521 -23.366 1.00 95.50 185 HIS A O 1
ATOM 1457 N N . VAL A 1 186 ? 13.243 -3.319 -21.322 1.00 94.94 186 VAL A N 1
ATOM 1458 C CA . VAL A 1 186 ? 12.750 -1.937 -21.488 1.00 94.94 186 VAL A CA 1
ATOM 1459 C C . VAL A 1 186 ? 13.625 -0.890 -20.792 1.00 94.94 186 VAL A C 1
ATOM 1461 O O . VAL A 1 186 ? 13.281 0.292 -20.790 1.00 94.94 186 VAL A O 1
ATOM 1464 N N . LEU A 1 187 ? 14.764 -1.282 -20.205 1.00 95.25 187 LEU A N 1
ATOM 1465 C CA . LEU A 1 187 ? 15.577 -0.374 -19.389 1.00 95.25 187 LEU A CA 1
ATOM 1466 C C . LEU A 1 187 ? 16.666 0.391 -20.133 1.00 95.25 187 LEU A C 1
ATOM 1468 O O . LEU A 1 187 ? 17.285 1.274 -19.537 1.00 95.25 187 LEU A O 1
ATOM 1472 N N . GLN A 1 188 ? 16.889 0.107 -21.418 1.00 96.25 188 GLN A N 1
ATOM 1473 C CA . GLN A 1 188 ? 17.926 0.766 -22.219 1.00 96.25 188 GLN A CA 1
ATOM 1474 C C . GLN A 1 188 ? 17.968 2.303 -22.051 1.00 96.25 188 GLN A C 1
ATOM 1476 O O . GLN A 1 188 ? 19.070 2.821 -21.858 1.00 96.25 188 GLN A O 1
ATOM 1481 N N . PRO A 1 189 ? 16.834 3.042 -22.031 1.00 96.25 189 PRO A N 1
ATOM 1482 C CA . PRO A 1 189 ? 16.848 4.499 -21.858 1.00 96.25 189 PRO A CA 1
ATOM 1483 C C . PRO A 1 189 ? 17.385 4.983 -20.501 1.00 96.25 189 PRO A C 1
ATOM 1485 O O . PRO A 1 189 ? 17.826 6.123 -20.392 1.00 96.25 189 PRO A O 1
ATOM 1488 N N . TYR A 1 190 ? 17.363 4.138 -19.467 1.00 95.88 190 TYR A N 1
ATOM 1489 C CA . TYR A 1 190 ? 17.715 4.508 -18.090 1.00 95.88 190 TYR A CA 1
ATOM 1490 C C . TYR A 1 190 ? 19.099 3.992 -17.662 1.00 95.88 190 TYR A C 1
ATOM 1492 O O . TYR A 1 190 ? 19.582 4.346 -16.587 1.00 95.88 190 TYR A O 1
ATOM 1500 N N . MET A 1 191 ? 19.764 3.170 -18.486 1.00 94.12 191 MET A N 1
ATOM 1501 C CA . MET A 1 191 ? 21.003 2.467 -18.117 1.00 94.12 191 MET A CA 1
ATOM 1502 C C . MET A 1 191 ? 22.132 3.396 -17.661 1.00 94.12 191 MET A C 1
ATOM 1504 O O . MET A 1 191 ? 22.864 3.044 -16.738 1.00 94.12 191 MET A O 1
ATOM 1508 N N . GLN A 1 192 ? 22.265 4.585 -18.256 1.00 93.69 192 GLN A N 1
ATOM 1509 C CA . GLN A 1 192 ? 23.268 5.558 -17.819 1.00 93.69 192 GLN A CA 1
ATOM 1510 C C . GLN A 1 192 ? 22.990 6.044 -16.387 1.00 93.69 192 GLN A C 1
ATOM 1512 O O . GLN A 1 192 ? 23.876 6.000 -15.535 1.00 93.69 192 GLN A O 1
ATOM 1517 N N . THR A 1 193 ? 21.749 6.438 -16.095 1.00 92.88 193 THR A N 1
ATOM 1518 C CA . THR A 1 193 ? 21.332 6.880 -14.757 1.00 92.88 193 THR A CA 1
ATOM 1519 C C . THR A 1 193 ? 21.487 5.765 -13.725 1.00 92.88 193 THR A C 1
ATOM 1521 O O . THR A 1 193 ? 22.019 5.992 -12.637 1.00 92.88 193 THR A O 1
ATOM 1524 N N . LEU A 1 194 ? 21.086 4.539 -14.078 1.00 93.81 194 LEU A N 1
ATOM 1525 C CA . LEU A 1 194 ? 21.241 3.364 -13.220 1.00 93.81 194 LEU A CA 1
ATOM 1526 C C . LEU A 1 194 ? 22.720 3.065 -12.939 1.00 93.81 194 LEU A C 1
ATOM 1528 O O . LEU A 1 194 ? 23.087 2.785 -11.795 1.00 93.81 194 LEU A O 1
ATOM 1532 N N . PHE A 1 195 ? 23.588 3.171 -13.947 1.00 92.94 195 PHE A N 1
ATOM 1533 C CA . PHE A 1 195 ? 25.029 2.990 -13.785 1.00 92.94 195 PHE A CA 1
ATOM 1534 C C . PHE A 1 195 ? 25.641 4.037 -12.847 1.00 92.94 195 PHE A C 1
ATOM 1536 O O . PHE A 1 195 ? 26.408 3.688 -11.947 1.00 92.94 195 PHE A O 1
ATOM 1543 N N . GLU A 1 196 ? 25.300 5.314 -13.021 1.00 91.94 196 GLU A N 1
ATOM 1544 C CA . GLU A 1 196 ? 25.800 6.398 -12.172 1.00 91.94 196 GLU A CA 1
ATOM 1545 C C . GLU A 1 196 ? 25.359 6.217 -10.711 1.00 91.94 196 GLU A C 1
ATOM 1547 O O . GLU A 1 196 ? 26.179 6.327 -9.793 1.00 91.94 196 GLU A O 1
ATOM 1552 N N . LEU A 1 197 ? 24.085 5.878 -10.485 1.00 91.31 197 LEU A N 1
ATOM 1553 C CA . LEU A 1 197 ? 23.528 5.636 -9.151 1.00 91.31 197 LEU A CA 1
ATOM 1554 C C . LEU A 1 197 ? 24.161 4.427 -8.460 1.00 91.31 197 LEU A C 1
ATOM 1556 O O . LEU A 1 197 ? 24.628 4.542 -7.325 1.00 91.31 197 LEU A O 1
ATOM 1560 N N . THR A 1 198 ? 24.228 3.282 -9.140 1.00 89.38 198 THR A N 1
ATOM 1561 C CA . THR A 1 198 ? 24.808 2.051 -8.574 1.00 89.38 198 THR A CA 1
ATOM 1562 C C . THR A 1 198 ? 26.309 2.204 -8.321 1.00 89.38 198 THR A C 1
ATOM 1564 O O . THR A 1 198 ? 26.803 1.819 -7.260 1.00 89.38 198 THR A O 1
ATOM 1567 N N . SER A 1 199 ? 27.035 2.876 -9.220 1.00 89.12 199 SER A N 1
ATOM 1568 C CA . SER A 1 199 ? 28.451 3.209 -9.025 1.00 89.12 199 SER A CA 1
ATOM 1569 C C . SER A 1 199 ? 28.672 4.098 -7.802 1.00 89.12 199 SER A C 1
ATOM 1571 O O . SER A 1 199 ? 29.615 3.879 -7.036 1.00 89.12 199 SER A O 1
ATOM 1573 N N . ARG A 1 200 ? 27.811 5.103 -7.592 1.00 86.88 200 ARG A N 1
ATOM 1574 C CA . ARG A 1 200 ? 27.854 5.968 -6.403 1.00 86.88 200 ARG A CA 1
ATOM 1575 C C . ARG A 1 200 ? 27.556 5.190 -5.129 1.00 86.88 200 ARG A C 1
ATOM 1577 O O . ARG A 1 200 ? 28.283 5.372 -4.156 1.00 86.88 200 ARG A O 1
ATOM 1584 N N . ALA A 1 201 ? 26.549 4.319 -5.139 1.00 84.44 201 ALA A N 1
ATOM 1585 C CA . ALA A 1 201 ? 26.198 3.492 -3.988 1.00 84.44 201 ALA A CA 1
ATOM 1586 C C . ALA A 1 201 ? 27.387 2.621 -3.546 1.00 84.44 201 ALA A C 1
ATOM 1588 O O . ALA A 1 201 ? 27.778 2.668 -2.382 1.00 84.44 201 ALA A O 1
ATOM 1589 N N . VAL A 1 202 ? 28.047 1.941 -4.493 1.00 84.62 202 VAL A N 1
ATOM 1590 C CA . VAL A 1 202 ? 29.226 1.094 -4.226 1.00 84.62 202 VAL A CA 1
ATOM 1591 C C . VAL A 1 202 ? 30.419 1.903 -3.699 1.00 84.62 202 VAL A C 1
ATOM 1593 O O . VAL A 1 202 ? 31.147 1.446 -2.812 1.00 84.62 202 VAL A O 1
ATOM 1596 N N . ARG A 1 203 ? 30.646 3.115 -4.222 1.00 80.69 203 ARG A N 1
ATOM 1597 C CA . ARG A 1 203 ? 31.740 3.993 -3.767 1.00 80.69 203 ARG A CA 1
ATOM 1598 C C . ARG A 1 203 ? 31.461 4.610 -2.394 1.00 80.69 203 ARG A C 1
ATOM 1600 O O . ARG A 1 203 ? 32.381 4.692 -1.588 1.00 80.69 203 ARG A O 1
ATOM 1607 N N . GLY A 1 204 ? 30.216 4.991 -2.108 1.00 64.44 204 GLY A N 1
ATOM 1608 C CA . GLY A 1 204 ? 29.796 5.559 -0.823 1.00 64.44 204 GLY A CA 1
ATOM 1609 C C . GLY A 1 204 ? 29.913 4.581 0.351 1.00 64.44 204 GLY A C 1
ATOM 1610 O O . GLY A 1 204 ? 30.208 4.999 1.464 1.00 64.44 204 GLY A O 1
ATOM 1611 N N . THR A 1 205 ? 29.790 3.272 0.110 1.00 53.91 205 THR A N 1
ATOM 1612 C CA . THR A 1 205 ? 30.075 2.240 1.125 1.00 53.91 205 THR A CA 1
ATOM 1613 C C . THR A 1 205 ? 31.542 2.186 1.558 1.00 53.91 205 THR A C 1
ATOM 1615 O O . THR A 1 205 ? 31.830 1.719 2.655 1.00 53.91 205 THR A O 1
ATOM 1618 N N . ARG A 1 206 ? 32.489 2.673 0.741 1.00 43.59 206 ARG A N 1
ATOM 1619 C CA . ARG A 1 206 ? 33.928 2.571 1.047 1.00 43.59 206 ARG A CA 1
ATOM 1620 C C . ARG A 1 206 ? 34.427 3.632 2.029 1.00 43.59 206 ARG A C 1
ATOM 1622 O O . ARG A 1 206 ? 35.421 3.388 2.699 1.00 43.59 206 ARG A O 1
ATOM 1629 N N . THR A 1 207 ? 33.753 4.775 2.156 1.00 40.69 207 THR A N 1
ATOM 1630 C CA . THR A 1 207 ? 34.188 5.869 3.047 1.00 40.69 207 THR A CA 1
ATOM 1631 C C . THR A 1 207 ? 33.768 5.680 4.506 1.00 40.69 207 THR A C 1
ATOM 1633 O O . THR A 1 207 ? 34.325 6.333 5.381 1.00 40.69 207 THR A O 1
ATOM 1636 N N . CYS A 1 208 ? 32.832 4.771 4.802 1.00 40.00 208 CYS A N 1
ATOM 1637 C CA . CYS A 1 208 ? 32.437 4.455 6.181 1.00 40.00 208 CYS A CA 1
ATOM 1638 C C . CYS A 1 208 ? 33.394 3.451 6.859 1.00 40.00 208 CYS A C 1
ATOM 1640 O O . CYS A 1 208 ? 33.424 3.351 8.082 1.00 40.00 208 CYS A O 1
ATOM 1642 N N . CYS A 1 209 ? 34.215 2.737 6.083 1.00 41.97 209 CYS A N 1
ATOM 1643 C CA . CYS A 1 209 ? 35.137 1.726 6.606 1.00 41.97 209 CYS A CA 1
ATOM 1644 C C . CYS A 1 209 ? 36.561 2.242 6.878 1.00 41.97 209 CYS A C 1
ATOM 1646 O O . CYS A 1 209 ? 37.379 1.467 7.355 1.00 41.97 209 CYS A O 1
ATOM 1648 N N . THR A 1 210 ? 36.875 3.514 6.600 1.00 42.16 210 THR A N 1
ATOM 1649 C CA . THR A 1 210 ? 38.236 4.072 6.761 1.00 42.16 210 THR A CA 1
ATOM 1650 C C . THR A 1 210 ? 38.374 5.086 7.903 1.00 42.16 210 THR A C 1
ATOM 1652 O O . THR A 1 210 ? 39.369 5.797 7.954 1.00 42.16 210 THR A O 1
ATOM 1655 N N . SER A 1 211 ? 37.396 5.197 8.810 1.00 38.53 211 SER A N 1
ATOM 1656 C CA . SER A 1 211 ? 37.454 6.103 9.977 1.00 38.53 211 SER A CA 1
ATOM 1657 C C . SER A 1 211 ? 37.526 5.381 11.328 1.00 38.53 211 SER A C 1
ATOM 1659 O O . SER A 1 211 ? 37.140 5.931 12.360 1.00 38.53 211 SER A O 1
ATOM 1661 N N . ARG A 1 212 ? 38.034 4.146 11.336 1.00 39.50 212 ARG A N 1
ATOM 1662 C CA . ARG A 1 212 ? 38.528 3.486 12.547 1.00 39.50 212 ARG A CA 1
ATOM 1663 C C . ARG A 1 212 ? 39.993 3.137 12.336 1.00 39.50 212 ARG A C 1
ATOM 1665 O O . ARG A 1 212 ? 40.274 2.016 11.945 1.00 39.50 212 ARG A O 1
ATOM 1672 N N . ASP A 1 213 ? 40.852 4.121 12.560 1.00 36.38 213 ASP A N 1
ATOM 1673 C CA . ASP A 1 213 ? 42.226 3.970 13.046 1.00 36.38 213 ASP A CA 1
ATOM 1674 C C . ASP A 1 213 ? 42.572 5.229 13.854 1.00 36.38 213 ASP A C 1
ATOM 1676 O O . ASP A 1 213 ? 42.232 6.342 13.381 1.00 36.38 213 ASP A O 1
#

Radius of gyration: 22.66 Å; Cα contacts (8 Å, |Δi|>4): 172; chains: 1; bounding box: 72×38×52 Å

Secondary structure (DSSP, 8-state):
--HHHHHHHTT-SSHHHHHHHHHHHHHHHHH-HHHHHHHHHHHHH-TTS-HHHHHHHHHHHHHHH--SSHHHHHHHHHHHHTS-HHHHHHHHHHHHHHTT-STTSS-HHHHHHHTT--SSS-HHHHHHHHHHHHHHGGG-HHHHHSHHHHHHHHHHHHHHTT-SSHHHHHHHHHHHHHHHHHSGGG-GGGHHHHHHHHHHHHHHTTSSSSS--

Sequence (213 aa):
MEITQILLFVQSADANVQINAETNIKQFQDQNLPPFHYSLSVELSTEDKPIESRRLAGIVLKNSLDGKHIARKEQLIQQWVGIDASAKSNIKDLLLRTVGLQDEVNSVHTAVVQGITLADHVAEVRLAVTKALYNALDFAQTNFDNEMERTYIVKIVCETAVSKEPEIRQAALECLVSISSTYYHVLQPYMQTLFELTSRAVRGTRTCCTSRD

InterPro domains:
  IPR000357 HEAT repeat [PF02985] (153-182)
  IPR001494 Importin-beta, N-terminal domain [PF03810] (21-99)
  IPR001494 Importin-beta, N-terminal domain [PS50166] (21-101)
  IPR011989 Armadillo-like helical [G3DSA:1.25.10.10] (1-102)
  IPR011989 Armadillo-like helical [G3DSA:1.25.10.10] (103-207)
  IPR016024 Armadillo-type fold [SSF48371] (1-202)
  IPR040122 Importin beta family [PTHR10527] (103-203)

Mean predicted aligned error: 15.93 Å

Foldseek 3Di:
DQLQVLQVQCPDPDPVSNVVSVVVLVVCCVPPVLVSLLNLLQQLLDPPGDPSSNVSSVVSNCCLQDDPDPVVNVVSVVVLVPDDPVSVVSSVLSNCSNVVCNVCPVPNLCCLLVLLVPPPDDPVSLLVSLLVLLVCLVVCVVQLVDPVSVVSVVVSLLVQLPDPDPSSVVSSVSSVVSCCVPNVVSCVVCVVSVCVSVVCVVVVVVVVPPPPD

Organism: Aquilegia coerulea (NCBI:txid218851)

Nearest PDB structures (foldseek):
  1gcj-assembly1_B  TM=5.935E-01  e=1.229E-08  Mus musculus
  1qgk-assembly1_A  TM=5.888E-01  e=1.949E-08  Homo sapiens
  1qgr-assembly1_A  TM=5.684E-01  e=1.071E-08  Homo sapiens
  2q5d-assembly1_A  TM=5.770E-01  e=5.130E-08  Homo sapiens
  8gcn-assembly1_A  TM=5.721E-01  e=2.454E-08  Homo sapiens